Protein AF-A0A0U5FRS4-F1 (afdb_monomer_lite)

InterPro domains:
  IPR001810 F-box domain [PF00646] (6-44)
  IPR036047 F-box-like domain superfamily [SSF81383] (2-41)

Sequence (292 aa):
MSQSPLHRLPAELLVLVFNSLPRIKDAVSLALTCKKTYALFERFEDRARIIYSIVDNIPTSLPKSYPTKSWLEGYFPPNTPLWTPTATHIPKELEHEETLAFLKTTGFPIFECERLDFSSRILEPAEPGKKSEDDAPPVSKRKVDETSQRASSEDGSGEEDSGKEDEDGGEKEDEQWKDPLHLGTWFSQDVAVDSRTGKIQRRSWDDDGDDEDEDEDIAENVGRFLVLLGVIRSVMCDLQICGLQRFRKEQIERDEEVEEVVLEKLFEGLGAVDQLVKEAAFWGWICNYLCT

Secondary structure (DSSP, 8-state):
-PPPGGGGS-HHHHHHHHHT-SSHHHHHHHHTT-HHHHHHHHSHHHHHHHHHHHHHHHHHHS-SSSPPHHHHHHHSPTT--EE---TTTS-TT---HHHHHHHHHT-EE--EEGGGTEE-GGGSPPPTT---TT----------------------------------------------EEEEEETTEEEEE-TTT--EEEE-S---SS---PPEEEESSHHHHHHHHHHHHHHHHHHHHTTTTSS-TTTHHHHHHHHHHHHHHHHHHHTTT-THHHH-HHHHHHHHHHT-

Foldseek 3Di:
DDDDCVVVDDPVVLLVVLLPDQALLVLVVQLVPDPSSVVQCVPLVSVLVSLLSNLLCNLVPFDLAFDALVRLCVLDPHPFDFQADDPVLAQPLQPPVRQNVCSNPRHHTQDQDPLQQKGQVVSPPPDPPDDDPPPPDPPDDDDDDDDDYDDDDDDDDDDDDDDDDDDPPPPPVPVPPRDFNFRIDGNQWTWGADRNQQFIWTGDPPPVVPDPPDTAGQFSHPRLVSRLVSVVSRSLVSLVVSVLDDDDPVSVVVSLVSLLSSLVSNLVSSCVSTVSSVVPVSNVVSSVSSSD

Structure (mmCIF, N/CA/C/O backbone):
data_AF-A0A0U5FRS4-F1
#
_entry.id   AF-A0A0U5FRS4-F1
#
loop_
_atom_site.group_PDB
_atom_site.id
_atom_site.type_symbol
_atom_site.label_atom_id
_atom_site.label_alt_id
_atom_site.label_comp_id
_atom_site.label_asym_id
_atom_site.label_entity_id
_atom_site.label_seq_id
_atom_site.pdbx_PDB_ins_code
_atom_site.Cartn_x
_atom_site.Cartn_y
_atom_site.Cartn_z
_atom_site.occupancy
_atom_site.B_iso_or_equiv
_atom_site.auth_seq_id
_atom_site.auth_comp_id
_atom_site.auth_asym_id
_atom_site.auth_atom_id
_atom_site.pdbx_PDB_model_num
ATOM 1 N N . MET A 1 1 ? 39.751 -8.453 -7.336 1.00 45.59 1 MET A N 1
ATOM 2 C CA . MET A 1 1 ? 38.319 -8.084 -7.344 1.00 45.59 1 MET A CA 1
ATOM 3 C C . MET A 1 1 ? 37.534 -9.294 -7.824 1.00 45.59 1 MET A C 1
ATOM 5 O O . MET A 1 1 ? 37.753 -9.723 -8.949 1.00 45.59 1 MET A O 1
ATOM 9 N N . SER A 1 2 ? 36.734 -9.915 -6.952 1.00 51.34 2 SER A N 1
ATOM 10 C CA . SER A 1 2 ? 35.912 -11.079 -7.315 1.00 51.34 2 SER A CA 1
ATOM 11 C C . SER A 1 2 ? 34.835 -10.634 -8.306 1.00 51.34 2 SER A C 1
ATOM 13 O O . SER A 1 2 ? 34.078 -9.714 -8.006 1.00 51.34 2 SER A O 1
ATOM 15 N N . GLN A 1 3 ? 34.799 -11.215 -9.506 1.00 56.44 3 GLN A N 1
ATOM 16 C CA . GLN A 1 3 ? 33.751 -10.904 -10.475 1.00 56.44 3 GLN A CA 1
ATOM 17 C C . GLN A 1 3 ? 32.436 -11.540 -9.995 1.00 56.44 3 GLN A C 1
ATOM 19 O O . GLN A 1 3 ? 32.364 -12.761 -9.867 1.00 56.44 3 GLN A O 1
ATOM 24 N N . SER A 1 4 ? 31.407 -10.724 -9.735 1.00 66.88 4 SER A N 1
ATOM 25 C CA . SER A 1 4 ? 30.091 -11.186 -9.255 1.00 66.88 4 SER A CA 1
ATOM 26 C C . SER A 1 4 ? 29.526 -12.276 -10.173 1.00 66.88 4 SER A C 1
ATOM 28 O O . SER A 1 4 ? 29.386 -11.992 -11.358 1.00 66.88 4 SER A O 1
ATOM 30 N N . PRO A 1 5 ? 29.171 -13.484 -9.699 1.00 77.50 5 PRO A N 1
ATOM 31 C CA . PRO A 1 5 ? 28.757 -14.616 -10.543 1.00 77.50 5 PRO A CA 1
ATOM 32 C C . PRO A 1 5 ? 27.628 -14.295 -11.544 1.00 77.50 5 PRO A C 1
ATOM 34 O O . PRO A 1 5 ? 27.541 -14.937 -12.590 1.00 77.50 5 PRO A O 1
ATOM 37 N N . LEU A 1 6 ? 26.848 -13.240 -11.289 1.00 78.69 6 LEU A N 1
ATOM 38 C CA . LEU A 1 6 ? 25.816 -12.698 -12.178 1.00 78.69 6 LEU A CA 1
ATOM 39 C C . LEU A 1 6 ? 26.323 -12.322 -13.582 1.00 78.69 6 LEU A C 1
ATOM 41 O O . LEU A 1 6 ? 25.590 -12.487 -14.553 1.00 78.69 6 LEU A O 1
ATOM 45 N N . HIS A 1 7 ? 27.582 -11.886 -13.740 1.00 78.62 7 HIS A N 1
ATOM 46 C CA . HIS A 1 7 ? 28.113 -11.513 -15.065 1.00 78.62 7 HIS A CA 1
ATOM 47 C C . HIS A 1 7 ? 28.190 -12.697 -16.046 1.00 78.62 7 HIS A C 1
ATOM 49 O O . HIS A 1 7 ? 28.246 -12.483 -17.258 1.00 78.62 7 HIS A O 1
ATOM 55 N N . ARG A 1 8 ? 28.203 -13.936 -15.531 1.00 86.62 8 ARG A N 1
ATOM 56 C CA . ARG A 1 8 ? 28.321 -15.169 -16.327 1.00 86.62 8 ARG A CA 1
ATOM 57 C C . ARG A 1 8 ? 26.977 -15.762 -16.724 1.00 86.62 8 ARG A C 1
ATOM 59 O O . ARG A 1 8 ? 26.947 -16.615 -17.605 1.00 86.62 8 ARG A O 1
ATOM 66 N N . LEU A 1 9 ? 25.886 -15.333 -16.092 1.00 89.06 9 LEU A N 1
ATOM 67 C CA . LEU A 1 9 ? 24.559 -15.855 -16.398 1.00 89.06 9 LEU A CA 1
ATOM 68 C C . LEU A 1 9 ? 24.090 -15.343 -17.768 1.00 89.06 9 LEU A C 1
ATOM 70 O O . LEU A 1 9 ? 24.295 -14.163 -18.058 1.00 89.06 9 LEU A O 1
ATOM 74 N N . PRO A 1 10 ? 23.474 -16.183 -18.619 1.00 91.25 10 PRO A N 1
ATOM 75 C CA . PRO A 1 10 ? 22.747 -15.746 -19.812 1.00 91.25 10 PRO A CA 1
ATOM 76 C C . PRO A 1 10 ? 21.662 -14.711 -19.485 1.00 91.25 10 PRO A C 1
ATOM 78 O O . PRO A 1 10 ? 21.206 -14.625 -18.344 1.00 91.25 10 PRO A O 1
ATOM 81 N N . ALA A 1 11 ? 21.264 -13.907 -20.474 1.00 87.69 11 ALA A N 1
ATOM 82 C CA . ALA A 1 11 ? 20.277 -12.842 -20.266 1.00 87.69 11 ALA A CA 1
ATOM 83 C C . ALA A 1 11 ? 18.923 -13.408 -19.811 1.00 87.69 11 ALA A C 1
ATOM 85 O O . ALA A 1 11 ? 18.285 -12.850 -18.928 1.00 87.69 11 ALA A O 1
ATOM 86 N N . GLU A 1 12 ? 18.551 -14.571 -20.334 1.00 88.38 12 GLU A N 1
ATOM 87 C CA . GLU A 1 12 ? 17.327 -15.301 -20.019 1.00 88.38 12 GLU A CA 1
ATOM 88 C C . GLU A 1 12 ? 17.276 -15.689 -18.536 1.00 88.38 12 GLU A C 1
ATOM 90 O O . GLU A 1 12 ? 16.257 -15.505 -17.878 1.00 88.38 12 GLU A O 1
ATOM 95 N N . LEU A 1 13 ? 18.399 -16.160 -17.977 1.00 91.81 13 LEU A N 1
ATOM 96 C CA . LEU A 1 13 ? 18.477 -16.477 -16.549 1.00 91.81 13 LEU A CA 1
ATOM 97 C C . LEU A 1 13 ? 18.448 -15.215 -15.685 1.00 91.81 13 LEU A C 1
ATOM 99 O O . LEU A 1 13 ? 17.893 -15.250 -14.593 1.00 91.81 13 LEU A O 1
ATOM 103 N N . LEU A 1 14 ? 19.011 -14.100 -16.158 1.00 91.56 14 LEU A N 1
ATOM 104 C CA . LEU A 1 14 ? 18.922 -12.827 -15.441 1.00 91.56 14 LEU A CA 1
ATOM 105 C C . LEU A 1 14 ? 17.483 -12.309 -15.395 1.00 91.56 14 LEU A C 1
ATOM 107 O O . LEU A 1 14 ? 17.059 -11.868 -14.333 1.00 91.56 14 LEU A O 1
ATOM 111 N N . VAL A 1 15 ? 16.723 -12.418 -16.490 1.00 89.06 15 VAL A N 1
ATOM 112 C CA . VAL A 1 15 ? 15.286 -12.083 -16.510 1.00 89.06 15 VAL A CA 1
ATOM 113 C C . VAL A 1 15 ? 14.521 -12.939 -15.504 1.00 89.06 15 VAL A C 1
ATOM 115 O O . VAL A 1 15 ? 13.735 -12.402 -14.737 1.00 89.06 15 VAL A O 1
ATOM 118 N N . LEU A 1 16 ? 14.786 -14.248 -15.436 1.00 90.19 16 LEU A N 1
ATOM 119 C CA . LEU A 1 16 ? 14.147 -15.112 -14.435 1.00 90.19 16 LEU A CA 1
ATOM 120 C C . LEU A 1 16 ? 14.483 -14.691 -12.999 1.00 90.19 16 LEU A C 1
ATOM 122 O O . LEU A 1 16 ? 13.602 -14.702 -12.144 1.00 90.19 16 LEU A O 1
ATOM 126 N N . VAL A 1 17 ? 15.732 -14.289 -12.736 1.00 92.69 17 VAL A N 1
ATOM 127 C CA . VAL A 1 17 ? 16.118 -13.751 -11.424 1.00 92.69 17 VAL A CA 1
ATOM 128 C C . VAL A 1 17 ? 15.334 -12.477 -11.126 1.00 92.69 17 VAL A C 1
ATOM 130 O O . VAL A 1 17 ? 14.728 -12.404 -10.064 1.00 92.69 17 VAL A O 1
ATOM 133 N N . PHE A 1 18 ? 15.286 -11.518 -12.055 1.00 93.25 18 PHE A N 1
ATOM 134 C CA . PHE A 1 18 ? 14.502 -10.290 -11.895 1.00 93.25 18 PHE A CA 1
ATOM 135 C C . PHE A 1 18 ? 13.019 -10.570 -11.624 1.00 93.25 18 PHE A C 1
ATOM 137 O O . PHE A 1 18 ? 12.460 -10.023 -10.680 1.00 93.25 18 PHE A O 1
ATOM 144 N N . ASN A 1 19 ? 12.410 -11.464 -12.400 1.00 90.06 19 ASN A N 1
ATOM 145 C CA . ASN A 1 19 ? 10.998 -11.831 -12.284 1.00 90.06 19 ASN A CA 1
ATOM 146 C C . ASN A 1 19 ? 10.666 -12.553 -10.968 1.00 90.06 19 ASN A C 1
ATOM 148 O O . ASN A 1 19 ? 9.509 -12.592 -10.565 1.00 90.06 19 ASN A O 1
ATOM 152 N N . SER A 1 20 ? 11.668 -13.136 -10.303 1.00 90.12 20 SER A N 1
ATOM 153 C CA . SER A 1 20 ? 11.510 -13.785 -8.995 1.00 90.12 20 SER A CA 1
ATOM 154 C C . SER A 1 20 ? 11.659 -12.832 -7.806 1.00 90.12 20 SER A C 1
ATOM 156 O O . SER A 1 20 ? 11.502 -13.260 -6.661 1.00 90.12 20 SER A O 1
ATOM 158 N N . LEU A 1 21 ? 12.010 -11.564 -8.049 1.00 91.44 21 LEU A N 1
ATOM 159 C CA . LEU A 1 21 ? 12.211 -10.602 -6.973 1.00 91.44 21 LEU A CA 1
ATOM 160 C C . LEU A 1 21 ? 10.871 -10.220 -6.337 1.00 91.44 21 LEU A C 1
ATOM 162 O O . LEU A 1 21 ? 9.880 -10.051 -7.044 1.00 91.44 21 LEU A O 1
ATOM 166 N N . PRO A 1 22 ? 10.831 -10.050 -5.006 1.00 88.06 22 PRO A N 1
ATOM 167 C CA . PRO A 1 22 ? 9.587 -9.743 -4.313 1.00 88.06 22 PRO A CA 1
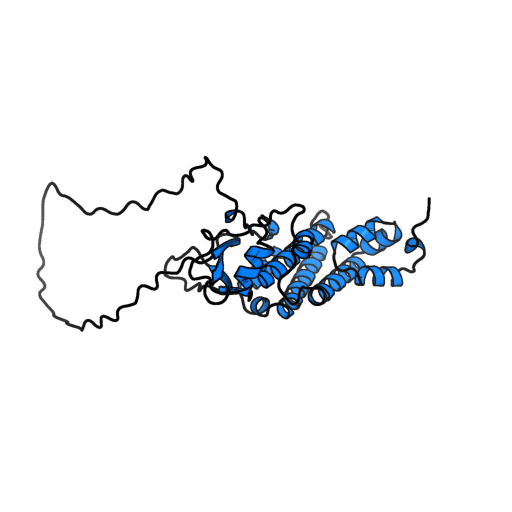ATOM 168 C C . PRO A 1 22 ? 9.190 -8.267 -4.441 1.00 88.06 22 PRO A C 1
ATOM 170 O O . PRO A 1 22 ? 8.039 -7.928 -4.183 1.00 88.06 22 PRO A O 1
ATOM 173 N N . ARG A 1 23 ? 10.133 -7.371 -4.777 1.00 89.19 23 ARG A N 1
ATOM 174 C CA . ARG A 1 23 ? 9.911 -5.918 -4.808 1.00 89.19 23 ARG A CA 1
ATOM 175 C C . ARG A 1 23 ? 10.647 -5.253 -5.960 1.00 89.19 23 ARG A C 1
ATOM 177 O O . ARG A 1 23 ? 11.745 -5.662 -6.344 1.00 89.19 23 ARG A O 1
ATOM 184 N N . ILE A 1 24 ? 10.075 -4.158 -6.451 1.00 91.69 24 ILE A N 1
ATOM 185 C CA . ILE A 1 24 ? 10.648 -3.359 -7.538 1.00 91.69 24 ILE A CA 1
ATOM 186 C C . ILE A 1 24 ? 11.985 -2.743 -7.089 1.00 91.69 24 ILE A C 1
ATOM 188 O O . ILE A 1 24 ? 12.962 -2.770 -7.839 1.00 91.69 24 ILE A O 1
ATOM 192 N N . LYS A 1 25 ? 12.096 -2.291 -5.833 1.00 89.88 25 LYS A N 1
ATOM 193 C CA . LYS A 1 25 ? 13.369 -1.824 -5.253 1.00 89.88 25 LYS A CA 1
ATOM 194 C C . LYS A 1 25 ? 14.505 -2.845 -5.340 1.00 89.88 25 LYS A C 1
ATOM 196 O O . LYS A 1 25 ? 15.664 -2.465 -5.543 1.00 89.88 25 LYS A O 1
ATOM 201 N N . ASP A 1 26 ? 14.199 -4.130 -5.185 1.00 91.31 26 ASP A N 1
ATOM 202 C CA . ASP A 1 26 ? 15.205 -5.189 -5.279 1.00 91.31 26 ASP A CA 1
ATOM 203 C C . ASP A 1 26 ? 15.678 -5.349 -6.725 1.00 91.31 26 ASP A C 1
ATOM 205 O O . ASP A 1 26 ? 16.869 -5.565 -6.963 1.00 91.31 26 ASP A O 1
ATOM 209 N N . ALA A 1 27 ? 14.781 -5.157 -7.700 1.00 92.62 27 ALA A N 1
ATOM 210 C CA . ALA A 1 27 ? 15.136 -5.132 -9.115 1.00 92.62 27 ALA A CA 1
ATOM 211 C C . ALA A 1 27 ? 16.060 -3.955 -9.430 1.00 92.62 27 ALA A C 1
ATOM 213 O O . ALA A 1 27 ? 17.119 -4.152 -10.023 1.00 92.62 27 ALA A O 1
ATOM 214 N N . VAL A 1 28 ? 15.747 -2.751 -8.945 1.00 90.62 28 VAL A N 1
ATOM 215 C CA . VAL A 1 28 ? 16.649 -1.596 -9.090 1.00 90.62 28 VAL A CA 1
ATOM 216 C C . VAL A 1 28 ? 18.014 -1.894 -8.469 1.00 90.62 28 VAL A C 1
ATOM 218 O O . VAL A 1 28 ? 19.053 -1.683 -9.096 1.00 90.62 28 VAL A O 1
ATOM 221 N N . SER A 1 29 ? 18.031 -2.451 -7.259 1.00 91.50 29 SER A N 1
ATOM 222 C CA . SER A 1 29 ? 19.273 -2.804 -6.569 1.00 91.50 29 SER A CA 1
ATOM 223 C C . SER A 1 29 ? 20.091 -3.826 -7.367 1.00 91.50 29 SER A C 1
ATOM 225 O O . SER A 1 29 ? 21.300 -3.652 -7.529 1.00 91.50 29 SER A O 1
ATOM 227 N N . LEU A 1 30 ? 19.443 -4.852 -7.935 1.00 92.62 30 LEU A N 1
ATOM 228 C CA . LEU A 1 30 ? 20.073 -5.850 -8.801 1.00 92.62 30 LEU A CA 1
ATOM 229 C C . LEU A 1 30 ? 20.615 -5.230 -10.097 1.00 92.62 30 LEU A C 1
ATOM 231 O O . LEU A 1 30 ? 21.737 -5.549 -10.515 1.00 92.62 30 LEU A O 1
ATOM 235 N N . ALA A 1 31 ? 19.861 -4.325 -10.718 1.00 91.56 31 ALA A N 1
ATOM 236 C CA . ALA A 1 31 ? 20.279 -3.597 -11.910 1.00 91.56 31 ALA A CA 1
ATOM 237 C C . ALA A 1 31 ? 21.580 -2.821 -11.660 1.00 91.56 31 ALA A C 1
ATOM 239 O O . ALA A 1 31 ? 22.482 -2.842 -12.494 1.00 91.56 31 ALA A O 1
ATOM 240 N N . LEU A 1 32 ? 21.743 -2.237 -10.471 1.00 90.25 32 LEU A N 1
ATOM 241 C CA . LEU A 1 32 ? 22.938 -1.474 -10.100 1.00 90.25 32 LEU A CA 1
ATOM 242 C C . LEU A 1 32 ? 24.175 -2.336 -9.783 1.00 90.25 32 LEU A C 1
ATOM 244 O O . LEU A 1 32 ? 25.278 -1.801 -9.667 1.00 90.25 32 LEU A O 1
ATOM 248 N N . THR A 1 33 ? 24.048 -3.664 -9.675 1.00 89.88 33 THR A N 1
ATOM 249 C CA . THR A 1 33 ? 25.188 -4.533 -9.316 1.00 89.88 33 THR A CA 1
ATOM 250 C C . THR A 1 33 ? 26.220 -4.709 -10.433 1.00 89.88 33 THR A C 1
ATOM 252 O O . THR A 1 33 ? 27.406 -4.898 -10.145 1.00 89.88 33 THR A O 1
ATOM 255 N N . CYS A 1 34 ? 25.815 -4.690 -11.710 1.00 89.62 34 CYS A N 1
ATOM 256 C CA . CYS A 1 34 ? 26.742 -4.819 -12.835 1.00 89.62 34 CYS A CA 1
ATOM 257 C C . CYS A 1 34 ? 26.175 -4.258 -14.147 1.00 89.62 34 CYS A C 1
ATOM 259 O O . CYS A 1 34 ? 24.970 -4.142 -14.335 1.00 89.62 34 CYS A O 1
ATOM 261 N N . LYS A 1 35 ? 27.058 -3.989 -15.120 1.00 89.50 35 LYS A N 1
ATOM 262 C CA . LYS A 1 35 ? 26.664 -3.443 -16.434 1.00 89.50 35 LYS A CA 1
ATOM 263 C C . LYS A 1 35 ? 25.639 -4.303 -17.179 1.00 89.50 35 LYS A C 1
ATOM 265 O O . LYS A 1 35 ? 24.841 -3.767 -17.933 1.00 89.50 35 LYS A O 1
ATOM 270 N N . LYS A 1 36 ? 25.684 -5.628 -17.004 1.00 91.25 36 LYS A N 1
ATOM 271 C CA . LYS A 1 36 ? 24.796 -6.555 -17.716 1.00 91.25 36 LYS A CA 1
ATOM 272 C C . LYS A 1 36 ? 23.367 -6.503 -17.178 1.00 91.25 36 LYS A C 1
ATOM 274 O O . LYS A 1 36 ? 22.437 -6.451 -17.972 1.00 91.25 36 LYS A O 1
ATOM 279 N N . THR A 1 37 ? 23.199 -6.503 -15.856 1.00 92.38 37 THR A N 1
ATOM 280 C CA . THR A 1 37 ? 21.881 -6.363 -15.220 1.00 92.38 37 THR A CA 1
ATOM 281 C C . THR A 1 37 ? 21.323 -4.961 -15.429 1.00 92.38 37 THR A C 1
ATOM 283 O O . THR A 1 37 ? 20.141 -4.835 -15.723 1.00 92.38 37 THR A O 1
ATOM 286 N N . TYR A 1 38 ? 22.179 -3.935 -15.388 1.00 90.94 38 TYR A N 1
ATOM 287 C CA . TYR A 1 38 ? 21.802 -2.569 -15.744 1.00 90.94 38 TYR A CA 1
ATOM 288 C C . TYR A 1 38 ? 21.268 -2.476 -17.175 1.00 90.94 38 TYR A C 1
ATOM 290 O O . TYR A 1 38 ? 20.149 -2.030 -17.371 1.00 90.94 38 TYR A O 1
ATOM 298 N N . ALA A 1 39 ? 22.024 -2.961 -18.168 1.00 90.94 39 ALA A N 1
ATOM 299 C CA . ALA A 1 39 ? 21.618 -2.892 -19.572 1.00 90.94 39 ALA A CA 1
ATOM 300 C C . ALA A 1 39 ? 20.311 -3.648 -19.853 1.00 90.94 39 ALA A C 1
ATOM 302 O O . ALA A 1 39 ? 19.550 -3.251 -20.727 1.00 90.94 39 ALA A O 1
ATOM 303 N N . LEU A 1 40 ? 20.049 -4.736 -19.123 1.00 91.31 40 LEU A N 1
ATOM 304 C CA . LEU A 1 40 ? 18.785 -5.460 -19.220 1.00 91.31 40 LEU A CA 1
ATOM 305 C C . LEU A 1 40 ? 17.629 -4.639 -18.631 1.00 91.31 40 LEU A C 1
ATOM 307 O O . LEU A 1 40 ? 16.603 -4.487 -19.276 1.00 91.31 40 LEU A O 1
ATOM 311 N N . PHE A 1 41 ? 17.815 -4.066 -17.442 1.00 90.50 41 PHE A N 1
ATOM 312 C CA . PHE A 1 41 ? 16.796 -3.251 -16.779 1.00 90.50 41 PHE A CA 1
ATOM 313 C C . PHE A 1 41 ? 16.593 -1.872 -17.434 1.00 90.50 41 PHE A C 1
ATOM 315 O O . PHE A 1 41 ? 15.555 -1.250 -17.259 1.00 90.50 41 PHE A O 1
ATOM 322 N N . GLU A 1 42 ? 17.566 -1.366 -18.193 1.00 88.25 42 GLU A N 1
ATOM 323 C CA . GLU A 1 42 ? 17.457 -0.103 -18.936 1.00 88.25 42 GLU A CA 1
ATOM 324 C C . GLU A 1 42 ? 16.581 -0.247 -20.192 1.00 88.25 42 GLU A C 1
ATOM 326 O O . GLU A 1 42 ? 15.965 0.721 -20.644 1.00 88.25 42 GLU A O 1
ATOM 331 N N . ARG A 1 43 ? 16.490 -1.455 -20.764 1.00 88.25 43 ARG A N 1
ATOM 332 C CA . ARG A 1 43 ? 15.625 -1.720 -21.917 1.00 88.25 43 ARG A CA 1
ATOM 333 C C . ARG A 1 43 ? 14.169 -1.660 -21.482 1.00 88.25 43 ARG A C 1
ATOM 335 O O . ARG A 1 43 ? 13.727 -2.486 -20.695 1.00 88.25 43 ARG A O 1
ATOM 342 N N . PHE A 1 44 ? 13.423 -0.721 -22.056 1.00 85.00 44 PHE A N 1
ATOM 343 C CA . PHE A 1 44 ? 12.029 -0.454 -21.698 1.00 85.00 44 PHE A CA 1
ATOM 344 C C . PHE A 1 44 ? 11.145 -1.715 -21.655 1.00 85.00 44 PHE A C 1
ATOM 346 O O . PHE A 1 44 ? 10.507 -1.966 -20.642 1.00 85.00 44 PHE A O 1
ATOM 353 N N . GLU A 1 45 ? 11.157 -2.540 -22.706 1.00 86.06 45 GLU A N 1
ATOM 354 C CA . GLU A 1 45 ? 10.336 -3.763 -22.778 1.00 86.06 45 GLU A CA 1
ATOM 355 C C . GLU A 1 45 ? 10.681 -4.779 -21.679 1.00 86.06 45 GLU A C 1
ATOM 357 O O . GLU A 1 45 ? 9.793 -5.390 -21.085 1.00 86.06 45 GLU A O 1
ATOM 362 N N . ASP A 1 46 ? 11.977 -4.956 -21.401 1.00 88.62 46 ASP A N 1
ATOM 363 C CA . ASP A 1 46 ? 12.451 -5.865 -20.358 1.00 88.62 46 ASP A CA 1
ATOM 364 C C . ASP A 1 46 ? 12.107 -5.296 -18.973 1.00 88.62 46 ASP A C 1
ATOM 366 O O . ASP A 1 46 ? 11.603 -6.022 -18.121 1.00 88.62 46 ASP A O 1
ATOM 370 N N . ARG A 1 47 ? 12.301 -3.986 -18.767 1.00 88.62 47 ARG A N 1
ATOM 371 C CA . ARG A 1 47 ? 11.945 -3.265 -17.537 1.00 88.62 47 ARG A CA 1
ATOM 372 C C . ARG A 1 47 ? 10.463 -3.390 -17.215 1.00 88.62 47 ARG A C 1
ATOM 374 O O . ARG A 1 47 ? 10.129 -3.796 -16.108 1.00 88.62 47 ARG A O 1
ATOM 381 N N . ALA A 1 48 ? 9.594 -3.081 -18.176 1.00 88.00 48 ALA A N 1
ATOM 382 C CA . ALA A 1 48 ? 8.148 -3.179 -18.016 1.00 88.00 48 ALA A CA 1
ATOM 383 C C . ALA A 1 48 ? 7.743 -4.613 -17.654 1.00 88.00 48 ALA A C 1
ATOM 385 O O . ALA A 1 48 ? 7.070 -4.831 -16.653 1.00 88.00 48 ALA A O 1
ATOM 386 N N . ARG A 1 49 ? 8.256 -5.616 -18.383 1.00 89.94 49 ARG A N 1
ATOM 387 C CA . ARG A 1 49 ? 7.985 -7.032 -18.089 1.00 89.94 49 ARG A CA 1
ATOM 388 C C . ARG A 1 49 ? 8.445 -7.450 -16.690 1.00 89.94 49 ARG A C 1
ATOM 390 O O . ARG A 1 49 ? 7.737 -8.204 -16.027 1.00 89.94 49 ARG A O 1
ATOM 397 N N . ILE A 1 50 ? 9.616 -6.987 -16.255 1.00 91.56 50 ILE A N 1
ATOM 398 C CA . ILE A 1 50 ? 10.137 -7.256 -14.910 1.00 91.56 50 ILE A CA 1
ATOM 399 C C . ILE A 1 50 ? 9.205 -6.657 -13.860 1.00 91.56 50 ILE A C 1
ATOM 401 O O . ILE A 1 50 ? 8.824 -7.350 -12.923 1.00 91.56 50 ILE A O 1
ATOM 405 N N . ILE A 1 51 ? 8.809 -5.395 -14.030 1.00 91.62 51 ILE A N 1
ATOM 406 C CA . ILE A 1 51 ? 7.931 -4.705 -13.085 1.00 91.62 51 ILE A CA 1
ATOM 407 C C . ILE A 1 51 ? 6.562 -5.390 -13.024 1.00 91.62 51 ILE A C 1
ATOM 409 O O . ILE A 1 51 ? 6.114 -5.713 -11.927 1.00 91.62 51 ILE A O 1
ATOM 413 N N . TYR A 1 52 ? 5.950 -5.713 -14.168 1.00 91.12 52 TYR A N 1
ATOM 414 C CA . TYR A 1 52 ? 4.689 -6.462 -14.213 1.00 91.12 52 TYR A CA 1
ATOM 415 C C . TYR A 1 52 ? 4.800 -7.808 -13.499 1.00 91.12 52 TYR A C 1
ATOM 417 O O . TYR A 1 52 ? 3.944 -8.146 -12.693 1.00 91.12 52 TYR A O 1
ATOM 425 N N . SER A 1 53 ? 5.885 -8.555 -13.732 1.00 91.75 53 SER A N 1
ATOM 426 C CA . SER A 1 53 ? 6.095 -9.842 -13.067 1.00 91.75 53 SER A CA 1
ATOM 427 C C . SER A 1 53 ? 6.236 -9.702 -11.553 1.00 91.75 53 SER A C 1
ATOM 429 O O . SER A 1 53 ? 5.796 -10.586 -10.824 1.00 91.75 53 SER A O 1
ATOM 431 N N . ILE A 1 54 ? 6.876 -8.636 -11.070 1.00 91.25 54 ILE A N 1
ATOM 432 C CA . ILE A 1 54 ? 7.000 -8.382 -9.633 1.00 91.25 54 ILE A CA 1
ATOM 433 C C . ILE A 1 54 ? 5.621 -8.071 -9.052 1.00 91.25 54 ILE A C 1
ATOM 435 O O . ILE A 1 54 ? 5.246 -8.674 -8.051 1.00 91.25 54 ILE A O 1
ATOM 439 N N . VAL A 1 55 ? 4.855 -7.190 -9.700 1.00 91.00 55 VAL A N 1
ATOM 440 C CA . VAL A 1 55 ? 3.507 -6.790 -9.266 1.00 91.00 55 VAL A CA 1
ATOM 441 C C . VAL A 1 55 ? 2.551 -7.983 -9.242 1.00 91.00 55 VAL A C 1
ATOM 443 O O . VAL A 1 55 ? 1.894 -8.200 -8.228 1.00 91.00 55 VAL A O 1
ATOM 446 N N . ASP A 1 56 ? 2.564 -8.827 -10.278 1.00 90.06 56 ASP A N 1
ATOM 447 C CA . ASP A 1 56 ? 1.758 -10.056 -10.346 1.00 90.06 56 ASP A CA 1
ATOM 448 C C . ASP A 1 56 ? 2.084 -11.033 -9.193 1.00 90.06 56 ASP A C 1
ATOM 450 O O . ASP A 1 56 ? 1.231 -11.804 -8.750 1.00 90.06 56 ASP A O 1
ATOM 454 N N . ASN A 1 57 ? 3.313 -10.996 -8.666 1.00 87.62 57 ASN A N 1
ATOM 455 C CA . ASN A 1 57 ? 3.742 -11.850 -7.559 1.00 87.62 57 ASN A CA 1
ATOM 456 C C . ASN A 1 57 ? 3.413 -11.270 -6.174 1.00 87.62 57 ASN A C 1
ATOM 458 O O . ASN A 1 57 ? 3.355 -12.041 -5.209 1.00 87.62 57 ASN A O 1
ATOM 462 N N . ILE A 1 58 ? 3.178 -9.957 -6.049 1.00 88.31 58 ILE A N 1
ATOM 463 C CA . ILE A 1 58 ? 2.936 -9.290 -4.759 1.00 88.31 58 ILE A CA 1
ATOM 464 C C . ILE A 1 58 ? 1.830 -9.991 -3.955 1.00 88.31 58 ILE A C 1
ATOM 466 O O . ILE A 1 58 ? 2.136 -10.395 -2.826 1.00 88.31 58 ILE A O 1
ATOM 470 N N . PRO A 1 59 ? 0.611 -10.233 -4.493 1.00 85.62 59 PRO A N 1
ATOM 471 C CA . PRO A 1 59 ? -0.498 -10.806 -3.721 1.00 85.62 59 PRO A CA 1
ATOM 472 C C . PRO A 1 59 ? -0.161 -12.152 -3.073 1.00 85.62 59 PRO A C 1
ATOM 474 O O . PRO A 1 59 ? -0.596 -12.444 -1.961 1.00 85.62 59 PRO A O 1
ATOM 477 N N . THR A 1 60 ? 0.675 -12.963 -3.730 1.00 83.38 60 THR A N 1
ATOM 478 C CA . THR A 1 60 ? 1.071 -14.289 -3.224 1.00 83.38 60 THR A CA 1
ATOM 479 C C . THR A 1 60 ? 1.970 -14.226 -1.986 1.00 83.38 60 THR A C 1
ATOM 481 O O . THR A 1 60 ? 2.057 -15.197 -1.232 1.00 83.38 60 THR A O 1
ATOM 484 N N . SER A 1 61 ? 2.625 -13.083 -1.765 1.00 84.12 61 SER A N 1
ATOM 485 C CA . SER A 1 61 ? 3.573 -12.849 -0.673 1.00 84.12 61 SER A CA 1
ATOM 486 C C . SER A 1 61 ? 2.978 -12.070 0.504 1.00 84.12 61 SER A C 1
ATOM 488 O O . SER A 1 61 ? 3.652 -11.890 1.524 1.00 84.12 61 SER A O 1
ATOM 490 N N . LEU A 1 62 ? 1.731 -11.603 0.383 1.00 89.44 62 LEU A N 1
ATOM 491 C CA . LEU A 1 62 ? 1.120 -10.755 1.399 1.00 89.44 62 LEU A CA 1
ATOM 492 C C . LEU A 1 62 ? 0.721 -11.543 2.653 1.00 89.44 62 LEU A C 1
ATOM 494 O O . LEU A 1 62 ? 0.371 -12.727 2.577 1.00 89.44 62 LEU A O 1
ATOM 498 N N . PRO A 1 63 ? 0.740 -10.891 3.830 1.00 87.94 63 PRO A N 1
ATOM 499 C CA . PRO A 1 63 ? 0.238 -11.487 5.055 1.00 87.94 63 PRO A CA 1
ATOM 500 C C . PRO A 1 63 ? -1.210 -11.966 4.884 1.00 87.94 63 PRO A C 1
ATOM 502 O O . PRO A 1 63 ? -2.110 -11.213 4.512 1.00 87.94 63 PRO A O 1
ATOM 505 N N . LYS A 1 64 ? -1.451 -13.248 5.179 1.00 82.44 64 LYS A N 1
ATOM 506 C CA . LYS A 1 64 ? -2.815 -13.804 5.220 1.00 82.44 64 LYS A CA 1
ATOM 507 C C . LYS A 1 64 ? -3.587 -13.354 6.461 1.00 82.44 64 LYS A C 1
ATOM 509 O O . LYS A 1 64 ? -4.808 -13.414 6.446 1.00 82.44 64 LYS A O 1
ATOM 514 N N . SER A 1 65 ? -2.878 -12.921 7.497 1.00 83.12 65 SER A N 1
ATOM 515 C CA . SER A 1 65 ? -3.387 -12.341 8.743 1.00 83.12 65 SER A CA 1
ATOM 516 C C . SER A 1 65 ? -2.888 -10.898 8.887 1.00 83.12 65 SER A C 1
ATOM 518 O O . SER A 1 65 ? -2.284 -10.361 7.961 1.00 83.12 65 SER A O 1
ATOM 520 N N . TYR A 1 66 ? -3.061 -10.296 10.065 1.00 90.44 66 TYR A N 1
ATOM 521 C CA . TYR A 1 66 ? -2.447 -9.010 10.398 1.00 90.44 66 TYR A CA 1
ATOM 522 C C . TYR A 1 66 ? -0.929 -8.992 10.110 1.00 90.44 66 TYR A C 1
ATOM 524 O O . TYR A 1 66 ? -0.246 -9.998 10.356 1.00 90.44 66 TYR A O 1
ATOM 532 N N . PRO A 1 67 ? -0.390 -7.868 9.599 1.00 94.62 67 PRO A N 1
ATOM 533 C CA . PRO A 1 67 ? 1.033 -7.726 9.319 1.00 94.62 67 PRO A CA 1
ATOM 534 C C . PRO A 1 67 ? 1.848 -7.732 10.615 1.00 94.62 67 PRO A C 1
ATOM 536 O O . PRO A 1 67 ? 1.423 -7.219 11.643 1.00 94.62 67 PRO A O 1
ATOM 539 N N . THR A 1 68 ? 3.056 -8.288 10.586 1.00 94.69 68 THR A N 1
ATOM 540 C CA . THR A 1 68 ? 3.970 -8.192 11.731 1.00 94.69 68 THR A CA 1
ATOM 541 C C . THR A 1 68 ? 4.652 -6.826 11.763 1.00 94.69 68 THR A C 1
ATOM 543 O O . THR A 1 68 ? 4.794 -6.164 10.736 1.00 94.69 68 THR A O 1
ATOM 546 N N . LYS A 1 69 ? 5.199 -6.442 12.921 1.00 93.81 69 LYS A N 1
ATOM 547 C CA . LYS A 1 69 ? 6.065 -5.257 13.035 1.00 93.81 69 LYS A CA 1
ATOM 548 C C . LYS A 1 69 ? 7.205 -5.247 12.005 1.00 93.81 69 LYS A C 1
ATOM 550 O O . LYS A 1 69 ? 7.432 -4.236 11.353 1.00 93.81 69 LYS A O 1
ATOM 555 N N . SER A 1 70 ? 7.867 -6.388 11.807 1.00 92.75 70 SER A N 1
ATOM 556 C CA . SER A 1 70 ? 8.933 -6.530 10.806 1.00 92.75 70 SER A CA 1
ATOM 557 C C . SER A 1 70 ? 8.440 -6.351 9.368 1.00 92.75 70 SER A C 1
ATOM 559 O O . SER A 1 70 ? 9.188 -5.873 8.519 1.00 92.75 70 SER A O 1
ATOM 561 N N . TRP A 1 71 ? 7.190 -6.727 9.081 1.00 94.06 71 TRP A N 1
ATOM 562 C CA . TRP A 1 71 ? 6.576 -6.468 7.784 1.00 94.06 71 TRP A CA 1
ATOM 563 C C . TRP A 1 71 ? 6.332 -4.965 7.611 1.00 94.06 71 TRP A C 1
ATOM 565 O O . TRP A 1 71 ? 6.755 -4.401 6.605 1.00 94.06 71 TRP A O 1
ATOM 575 N N . LEU A 1 72 ? 5.758 -4.290 8.617 1.00 95.31 72 LEU A N 1
ATOM 576 C CA . LEU A 1 72 ? 5.529 -2.839 8.580 1.00 95.31 72 LEU A CA 1
ATOM 577 C C . LEU A 1 72 ? 6.838 -2.061 8.357 1.00 95.31 72 LEU A C 1
ATOM 579 O O . LEU A 1 72 ? 6.907 -1.211 7.475 1.00 95.31 72 LEU A O 1
ATOM 583 N N . GLU A 1 73 ? 7.912 -2.409 9.067 1.00 92.75 73 GLU A N 1
ATOM 584 C CA . GLU A 1 73 ? 9.244 -1.802 8.884 1.00 92.75 73 GLU A CA 1
ATOM 585 C C . GLU A 1 73 ? 9.789 -1.950 7.450 1.00 92.75 73 GLU A C 1
ATOM 587 O O . GLU A 1 73 ? 10.595 -1.138 6.997 1.00 92.75 73 GLU A O 1
ATOM 592 N N . GLY A 1 74 ? 9.351 -2.981 6.721 1.00 90.12 74 GLY A N 1
ATOM 593 C CA . GLY A 1 74 ? 9.714 -3.192 5.326 1.00 90.12 74 GLY A CA 1
ATOM 594 C C . GLY A 1 74 ? 8.938 -2.314 4.342 1.00 90.12 74 GLY A C 1
ATOM 595 O O . GLY A 1 74 ? 9.496 -1.947 3.305 1.00 90.12 74 GLY A O 1
ATOM 596 N N . TYR A 1 75 ? 7.675 -1.989 4.622 1.00 92.19 75 TYR A N 1
ATOM 597 C CA . TYR A 1 75 ? 6.763 -1.323 3.676 1.00 92.19 75 TYR A CA 1
ATOM 598 C C . TYR A 1 75 ? 6.556 0.175 3.953 1.00 92.19 75 TYR A C 1
ATOM 600 O O . TYR A 1 75 ? 6.271 0.940 3.028 1.00 92.19 75 TYR A O 1
ATOM 608 N N . PHE A 1 76 ? 6.782 0.619 5.188 1.00 93.56 76 PHE A N 1
ATOM 609 C CA . PHE A 1 76 ? 6.699 2.022 5.599 1.00 93.56 76 PHE A CA 1
ATOM 610 C C . PHE A 1 76 ? 8.093 2.682 5.643 1.00 93.56 76 PHE A C 1
ATOM 612 O O . PHE A 1 76 ? 9.107 1.988 5.507 1.00 93.56 76 PHE A O 1
ATOM 619 N N . PRO A 1 77 ? 8.187 4.027 5.734 1.00 91.44 77 PRO A N 1
ATOM 620 C CA . PRO A 1 77 ? 9.476 4.706 5.818 1.00 91.44 77 PRO A CA 1
ATOM 621 C C . PRO A 1 77 ? 10.384 4.138 6.929 1.00 91.44 77 PRO A C 1
ATOM 623 O O . PRO A 1 77 ? 9.907 3.708 7.982 1.00 91.44 77 PRO A O 1
ATOM 626 N N . PRO A 1 78 ? 11.716 4.137 6.737 1.00 90.06 78 PRO A N 1
ATOM 627 C CA . PRO A 1 78 ? 12.630 3.695 7.782 1.00 90.06 78 PRO A CA 1
ATOM 628 C C . PRO A 1 78 ? 12.442 4.503 9.069 1.00 90.06 78 PRO A C 1
ATOM 630 O O . PRO A 1 78 ? 12.386 5.731 9.028 1.00 90.06 78 PRO A O 1
ATOM 633 N N . ASN A 1 79 ? 12.427 3.812 10.210 1.00 90.88 79 ASN A N 1
ATOM 634 C CA . ASN A 1 79 ? 12.207 4.396 11.539 1.00 90.88 79 ASN A CA 1
ATOM 635 C C . ASN A 1 79 ? 10.819 5.032 11.743 1.00 90.88 79 ASN A C 1
ATOM 637 O O . ASN A 1 79 ? 10.667 5.848 12.650 1.00 90.88 79 ASN A O 1
ATOM 641 N N . THR A 1 80 ? 9.813 4.660 10.943 1.00 94.19 80 THR A N 1
ATOM 642 C CA . THR A 1 80 ? 8.423 5.057 11.194 1.00 94.19 80 THR A CA 1
ATOM 643 C C . THR A 1 80 ? 7.990 4.632 12.605 1.00 94.19 80 THR A C 1
ATOM 645 O O . THR A 1 80 ? 8.060 3.440 12.929 1.00 94.19 80 THR A O 1
ATOM 648 N N . PRO A 1 81 ? 7.559 5.577 13.462 1.00 95.38 81 PRO A N 1
ATOM 649 C CA . PRO A 1 81 ? 7.059 5.242 14.784 1.00 95.38 81 PRO A CA 1
ATOM 650 C C . PRO A 1 81 ? 5.738 4.476 14.679 1.00 95.38 81 PRO A C 1
ATOM 652 O O . PRO A 1 81 ? 4.924 4.725 13.792 1.00 95.38 81 PRO A O 1
ATOM 655 N N . LEU A 1 82 ? 5.530 3.534 15.600 1.00 95.94 82 LEU A N 1
ATOM 656 C CA . LEU A 1 82 ? 4.288 2.772 15.709 1.00 95.94 82 LEU A CA 1
ATOM 657 C C . LEU A 1 82 ? 3.507 3.283 16.917 1.00 95.94 82 LEU A C 1
ATOM 659 O O . LEU A 1 82 ? 3.939 3.123 18.061 1.00 95.94 82 LEU A O 1
ATOM 663 N N . TRP A 1 83 ? 2.365 3.903 16.654 1.00 95.94 83 TRP A N 1
ATOM 664 C CA . TRP A 1 83 ? 1.397 4.301 17.660 1.00 95.94 83 TRP A CA 1
ATOM 665 C C . TRP A 1 83 ? 0.773 3.070 18.312 1.00 95.94 83 TRP A C 1
ATOM 667 O O . TRP A 1 83 ? 0.308 2.156 17.635 1.00 95.94 83 TRP A O 1
ATOM 677 N N . THR A 1 84 ? 0.759 3.046 19.640 1.00 94.56 84 THR A N 1
ATOM 678 C CA . THR A 1 84 ? 0.087 2.016 20.436 1.00 94.56 84 THR A CA 1
ATOM 679 C C . THR A 1 84 ? -0.909 2.724 21.349 1.00 94.56 84 THR A C 1
ATOM 681 O O . THR A 1 84 ? -0.473 3.495 22.212 1.00 94.56 84 THR A O 1
ATOM 684 N N . PRO A 1 85 ? -2.225 2.505 21.190 1.00 91.62 85 PRO A N 1
ATOM 685 C CA . PRO A 1 85 ? -3.213 3.204 21.993 1.00 91.62 85 PRO A CA 1
ATOM 686 C C . PRO A 1 85 ? -3.104 2.818 23.470 1.00 91.62 85 PRO A C 1
ATOM 688 O O . PRO A 1 85 ? -2.988 1.645 23.833 1.00 91.62 85 PRO A O 1
ATOM 691 N N . THR A 1 86 ? -3.204 3.818 24.342 1.00 88.25 86 THR A N 1
ATOM 692 C CA . THR A 1 86 ? -3.497 3.595 25.767 1.00 88.25 86 THR A CA 1
ATOM 693 C C . THR A 1 86 ? -5.005 3.411 25.975 1.00 88.25 86 THR A C 1
ATOM 695 O O . THR A 1 86 ? -5.801 3.685 25.081 1.00 88.25 86 THR A O 1
ATOM 698 N N . ALA A 1 87 ? -5.422 3.001 27.177 1.00 84.81 87 ALA A N 1
ATOM 699 C CA . ALA A 1 87 ? -6.838 2.804 27.502 1.00 84.81 87 ALA A CA 1
ATOM 700 C C . ALA A 1 87 ? -7.720 4.053 27.295 1.00 84.81 87 ALA A C 1
ATOM 702 O O . ALA A 1 87 ? -8.920 3.909 27.120 1.00 84.81 87 ALA A O 1
ATOM 703 N N . THR A 1 88 ? -7.145 5.260 27.315 1.00 84.56 88 THR A N 1
ATOM 704 C CA . THR A 1 88 ? -7.881 6.514 27.083 1.00 84.56 88 THR A CA 1
ATOM 705 C C . THR A 1 88 ? -8.079 6.836 25.606 1.00 84.56 88 THR A C 1
ATOM 707 O O . THR A 1 88 ? -8.913 7.672 25.296 1.00 84.56 88 THR A O 1
ATOM 710 N N . HIS A 1 89 ? -7.306 6.213 24.712 1.00 86.25 89 HIS A N 1
ATOM 711 C CA . HIS A 1 89 ? -7.414 6.427 23.267 1.00 86.25 89 HIS A CA 1
ATOM 712 C C . HIS A 1 89 ? -8.382 5.450 22.593 1.00 86.25 89 HIS A C 1
ATOM 714 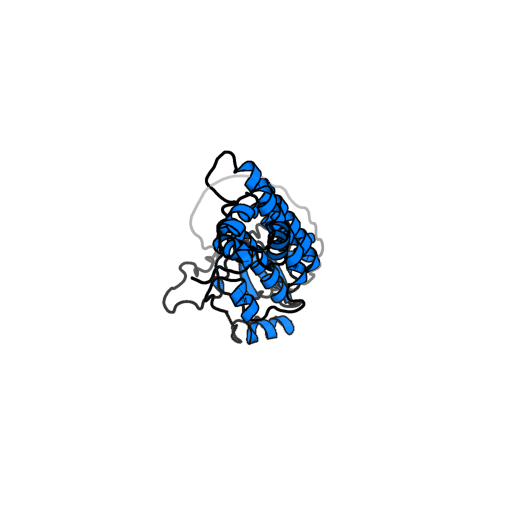O O . HIS A 1 89 ? -8.736 5.650 21.442 1.00 86.25 89 HIS A O 1
ATOM 720 N N . ILE A 1 90 ? -8.748 4.358 23.268 1.00 87.06 90 ILE A N 1
ATOM 721 C CA . ILE A 1 90 ? -9.623 3.325 22.713 1.00 87.06 90 ILE A CA 1
ATOM 722 C C . ILE A 1 90 ? -11.069 3.714 23.045 1.00 87.06 90 ILE A C 1
ATOM 724 O O . ILE A 1 90 ? -11.379 3.799 24.239 1.00 87.06 90 ILE A O 1
ATOM 728 N N . PRO A 1 91 ? -11.945 3.928 22.043 1.00 87.62 91 PRO A N 1
ATOM 729 C CA . PRO A 1 91 ? -13.373 4.113 22.283 1.00 87.62 91 PRO A CA 1
ATOM 730 C C . PRO A 1 91 ? -13.922 2.944 23.100 1.00 87.62 91 PRO A C 1
ATOM 732 O O . PRO A 1 91 ? -13.524 1.797 22.889 1.00 87.62 91 PRO A O 1
ATOM 735 N N . LYS A 1 92 ? -14.822 3.208 24.053 1.00 86.44 92 LYS A N 1
ATOM 736 C CA . LYS A 1 92 ? -15.332 2.154 24.954 1.00 86.44 92 LYS A CA 1
ATOM 737 C C . LYS A 1 92 ? -16.079 1.064 24.193 1.00 86.44 92 LYS A C 1
ATOM 739 O O . LYS A 1 92 ? -16.162 -0.064 24.660 1.00 86.44 92 LYS A O 1
ATOM 744 N N . GLU A 1 93 ? -16.616 1.438 23.046 1.00 85.94 93 GLU A N 1
ATOM 745 C CA . GLU A 1 93 ? -17.452 0.648 22.167 1.00 85.94 93 GLU A CA 1
ATOM 746 C C . GLU A 1 93 ? -16.636 -0.141 21.140 1.00 85.94 93 GLU A C 1
ATOM 748 O O . GLU A 1 93 ? -17.212 -0.984 20.456 1.00 85.94 93 GLU A O 1
ATOM 753 N N . LEU A 1 94 ? -15.322 0.112 21.016 1.00 88.31 94 LEU A N 1
ATOM 754 C CA . LEU A 1 94 ? -14.449 -0.689 20.163 1.00 88.31 94 LEU A CA 1
ATOM 755 C C . LEU A 1 94 ? -14.211 -2.045 20.831 1.00 88.31 94 LEU A C 1
ATOM 757 O O . LEU A 1 94 ? -13.301 -2.198 21.647 1.00 88.31 94 LEU A O 1
ATOM 761 N N . GLU A 1 95 ? -15.031 -3.029 20.470 1.00 87.44 95 GLU A N 1
ATOM 762 C CA . GLU A 1 95 ? -15.005 -4.382 21.042 1.00 87.44 95 GLU A CA 1
ATOM 763 C C . GLU A 1 95 ? -14.315 -5.406 20.129 1.00 87.44 95 GLU A C 1
ATOM 765 O O . GLU A 1 95 ? -14.068 -6.537 20.548 1.00 87.44 95 GLU A O 1
ATOM 770 N N . HIS A 1 96 ? -13.949 -5.019 18.901 1.00 92.44 96 HIS A N 1
ATOM 771 C CA . HIS A 1 96 ? -13.317 -5.923 17.942 1.00 92.44 96 HIS A CA 1
ATOM 772 C C . HIS A 1 96 ? -11.947 -6.427 18.440 1.00 92.44 96 HIS A C 1
ATOM 774 O O . HIS A 1 96 ? -10.924 -5.734 18.355 1.00 92.44 96 HIS A O 1
ATOM 780 N N . GLU A 1 97 ? -11.927 -7.659 18.960 1.00 93.12 97 GLU A N 1
ATOM 781 C CA . GLU A 1 97 ? -10.795 -8.237 19.692 1.00 93.12 97 GLU A CA 1
ATOM 782 C C . GLU A 1 97 ? -9.502 -8.272 18.872 1.00 93.12 97 GLU A C 1
ATOM 784 O O . GLU A 1 97 ? -8.434 -7.940 19.394 1.00 93.12 97 GLU A O 1
ATOM 789 N N . GLU A 1 98 ? -9.577 -8.630 17.586 1.00 92.81 98 GLU A N 1
ATOM 790 C CA . GLU A 1 98 ? -8.389 -8.744 16.734 1.00 92.81 98 GLU A CA 1
ATOM 791 C C . GLU A 1 98 ? -7.745 -7.379 16.473 1.00 92.81 98 GLU A C 1
ATOM 793 O O . GLU A 1 98 ? -6.522 -7.239 16.556 1.00 92.81 98 GLU A O 1
ATOM 798 N N . THR A 1 99 ? -8.563 -6.346 16.249 1.00 93.88 99 THR A N 1
ATOM 799 C CA . THR A 1 99 ? -8.083 -4.969 16.069 1.00 93.88 99 THR A CA 1
ATOM 800 C C . THR A 1 99 ? -7.426 -4.464 17.347 1.00 93.88 99 THR A C 1
ATOM 802 O O . THR A 1 99 ? -6.310 -3.941 17.306 1.00 93.88 99 THR A O 1
ATOM 805 N N . LEU A 1 100 ? -8.061 -4.682 18.501 1.00 94.00 100 LEU A N 1
ATOM 806 C CA . LEU A 1 100 ? -7.493 -4.312 19.797 1.00 94.00 100 LEU A CA 1
ATOM 807 C C . LEU A 1 100 ? -6.170 -5.035 20.073 1.00 94.00 100 LEU A C 1
ATOM 809 O O . LEU A 1 100 ? -5.210 -4.415 20.539 1.00 94.00 100 LEU A O 1
ATOM 813 N N . ALA A 1 101 ? -6.110 -6.341 19.807 1.00 94.75 101 ALA A N 1
ATOM 814 C CA . ALA A 1 101 ? -4.908 -7.142 19.994 1.00 94.75 101 ALA A CA 1
ATOM 815 C C . ALA A 1 101 ? -3.775 -6.656 19.086 1.00 94.75 101 ALA A C 1
ATOM 817 O O . ALA A 1 101 ? -2.651 -6.463 19.556 1.00 94.75 101 ALA A O 1
ATOM 818 N N . PHE A 1 102 ? -4.061 -6.398 17.811 1.00 95.31 102 PHE A N 1
ATOM 819 C CA . PHE A 1 102 ? -3.086 -5.873 16.864 1.00 95.31 102 PHE A CA 1
ATOM 820 C C . PHE A 1 102 ? -2.543 -4.504 17.289 1.00 95.31 102 PHE A C 1
ATOM 822 O O . PHE A 1 102 ? -1.327 -4.329 17.392 1.00 95.31 102 PHE A O 1
ATOM 829 N N . LEU A 1 103 ? -3.425 -3.552 17.602 1.00 95.00 103 LEU A N 1
ATOM 830 C CA . LEU A 1 103 ? -3.029 -2.201 17.999 1.00 95.00 103 LEU A CA 1
ATOM 831 C C . LEU A 1 103 ? -2.186 -2.198 19.282 1.00 95.00 103 LEU A C 1
ATOM 833 O O . LEU A 1 103 ? -1.229 -1.438 19.372 1.00 95.00 103 LEU A O 1
ATOM 837 N N . LYS A 1 104 ? -2.486 -3.069 20.255 1.00 93.88 104 LYS A N 1
ATOM 838 C CA . LYS A 1 104 ? -1.728 -3.168 21.518 1.00 93.88 104 LYS A CA 1
ATOM 839 C C . LYS A 1 104 ? -0.368 -3.853 21.370 1.00 93.88 104 LYS A C 1
ATOM 841 O O . LYS A 1 104 ? 0.537 -3.583 22.155 1.00 93.88 104 LYS A O 1
ATOM 846 N N . THR A 1 105 ? -0.238 -4.790 20.432 1.00 93.88 105 THR A N 1
ATOM 847 C CA . THR A 1 105 ? 0.967 -5.632 20.291 1.00 93.88 105 THR A CA 1
ATOM 848 C C . THR A 1 105 ? 1.928 -5.132 19.219 1.00 93.88 105 THR A C 1
ATOM 850 O O . THR A 1 105 ? 3.142 -5.200 19.403 1.00 93.88 105 THR A O 1
ATOM 853 N N . THR A 1 106 ? 1.389 -4.653 18.101 1.00 95.50 106 THR A N 1
ATOM 854 C CA . THR A 1 106 ? 2.144 -4.236 16.917 1.00 95.50 106 THR A CA 1
ATOM 855 C C . THR A 1 106 ? 2.065 -2.728 16.726 1.00 95.50 106 THR A C 1
ATOM 857 O O . THR A 1 106 ? 3.099 -2.098 16.509 1.00 95.50 106 THR A O 1
ATOM 860 N N . GLY A 1 107 ? 0.868 -2.156 16.872 1.00 95.38 107 GLY A N 1
ATOM 861 C CA . GLY A 1 107 ? 0.618 -0.727 16.703 1.00 95.38 107 GLY A CA 1
ATOM 862 C C . GLY A 1 107 ? 0.321 -0.308 15.262 1.00 95.38 107 GLY A C 1
ATOM 863 O O . GLY A 1 107 ? 0.388 -1.108 14.329 1.00 95.38 107 GLY A O 1
ATOM 864 N N . PHE A 1 108 ? -0.018 0.969 15.097 1.00 96.62 108 PHE A N 1
ATOM 865 C CA . PHE A 1 108 ? -0.331 1.603 13.819 1.00 96.62 108 PHE A CA 1
ATOM 866 C C . PHE A 1 108 ? 0.802 2.556 13.402 1.00 96.62 108 PHE A C 1
ATOM 868 O O . PHE A 1 108 ? 1.247 3.354 14.225 1.00 96.62 108 PHE A O 1
ATOM 875 N N . PRO A 1 109 ? 1.310 2.508 12.162 1.00 97.00 109 PRO A N 1
ATOM 876 C CA . PRO A 1 109 ? 2.368 3.409 11.719 1.00 97.00 109 PRO A CA 1
ATOM 877 C C . PRO A 1 109 ? 1.902 4.869 11.676 1.00 97.00 109 PRO A C 1
ATOM 879 O O . PRO A 1 109 ? 0.903 5.194 11.039 1.00 97.00 109 PRO A O 1
ATOM 882 N N . ILE A 1 110 ? 2.674 5.756 12.304 1.00 96.38 110 ILE A N 1
ATOM 883 C CA . ILE A 1 110 ? 2.504 7.208 12.195 1.00 96.38 110 ILE A CA 1
ATOM 884 C C . ILE A 1 110 ? 3.376 7.702 11.043 1.00 96.38 110 ILE A C 1
ATOM 886 O O . ILE A 1 110 ? 4.608 7.704 11.133 1.00 96.38 110 ILE A O 1
ATOM 890 N N . PHE A 1 111 ? 2.757 8.093 9.937 1.00 94.88 111 PHE A N 1
ATOM 891 C CA . PHE A 1 111 ? 3.467 8.574 8.763 1.00 94.88 111 PHE A CA 1
ATOM 892 C C . PHE A 1 111 ? 2.581 9.488 7.918 1.00 94.88 111 PHE A C 1
ATOM 894 O O . PHE A 1 111 ? 1.368 9.559 8.084 1.00 94.88 111 PHE A O 1
ATOM 901 N N . GLU A 1 112 ? 3.229 10.172 6.989 1.00 94.06 112 GLU A N 1
ATOM 902 C CA . GLU A 1 112 ? 2.593 10.970 5.954 1.00 94.06 112 GLU A CA 1
ATOM 903 C C . GLU A 1 112 ? 3.113 10.467 4.609 1.00 94.06 112 GLU A C 1
ATOM 905 O O . GLU A 1 112 ? 4.304 10.159 4.458 1.00 94.06 112 GLU A O 1
ATOM 910 N N . CYS A 1 113 ? 2.217 10.331 3.643 1.00 90.69 113 CYS A N 1
ATOM 911 C CA . CYS A 1 113 ? 2.552 9.972 2.280 1.00 90.69 113 CYS A CA 1
ATOM 912 C C . CYS A 1 113 ? 1.894 10.962 1.331 1.00 90.69 113 CYS A C 1
ATOM 914 O O . CYS A 1 113 ? 0.764 10.750 0.910 1.00 90.69 113 CYS A O 1
ATOM 916 N N . GLU A 1 114 ? 2.651 11.994 0.954 1.00 88.81 114 GLU A N 1
ATOM 917 C CA . GLU A 1 114 ? 2.216 13.045 0.021 1.00 88.81 114 GLU A CA 1
ATOM 918 C C . GLU A 1 114 ? 1.623 12.463 -1.269 1.00 88.81 114 GLU A C 1
ATOM 920 O O . GLU A 1 114 ? 0.603 12.924 -1.755 1.00 88.81 114 GLU A O 1
ATOM 925 N N . ARG A 1 115 ? 2.227 11.394 -1.803 1.00 85.06 115 ARG A N 1
ATOM 926 C CA . ARG A 1 115 ? 1.774 10.761 -3.050 1.00 85.06 115 ARG A CA 1
ATOM 927 C C . ARG A 1 115 ? 0.441 10.024 -2.930 1.00 85.06 115 ARG A C 1
ATOM 929 O O . ARG A 1 115 ? -0.183 9.763 -3.945 1.00 85.06 115 ARG A O 1
ATOM 936 N N . LEU A 1 116 ? 0.044 9.631 -1.727 1.00 88.62 116 LEU A N 1
ATOM 937 C CA . LEU A 1 116 ? -1.265 9.028 -1.483 1.00 88.62 116 LEU A CA 1
ATOM 938 C C . LEU A 1 116 ? -2.226 10.018 -0.836 1.00 88.62 116 LEU A C 1
ATOM 940 O O . LEU A 1 116 ? -3.337 9.619 -0.533 1.00 88.62 116 LEU A O 1
ATOM 944 N N . ASP A 1 117 ? -1.781 11.245 -0.566 1.00 91.81 117 ASP A N 1
ATOM 945 C CA . ASP A 1 117 ? -2.457 12.221 0.286 1.00 91.81 117 ASP A CA 1
ATOM 946 C C . ASP A 1 117 ? -2.979 11.629 1.609 1.00 91.81 117 ASP A C 1
ATOM 948 O O . ASP A 1 117 ? -4.055 11.960 2.095 1.00 91.81 117 ASP A O 1
ATOM 952 N N . PHE A 1 118 ? -2.227 10.679 2.174 1.00 94.75 118 PHE A N 1
ATOM 953 C CA . PHE A 1 118 ? -2.585 10.010 3.423 1.00 94.75 118 PHE A CA 1
ATOM 954 C C . PHE A 1 118 ? -1.715 10.510 4.574 1.00 94.75 118 PHE A C 1
ATOM 956 O O . PHE A 1 118 ? -0.482 10.525 4.462 1.00 94.75 118 PHE A O 1
ATOM 963 N N . SER A 1 119 ? -2.333 10.820 5.713 1.00 96.00 119 SER A N 1
ATOM 964 C CA . SER A 1 119 ? -1.641 11.231 6.934 1.00 96.00 119 SER A CA 1
ATOM 965 C C . SER A 1 119 ? -2.233 10.573 8.174 1.00 96.00 119 SER A C 1
ATOM 967 O O . SER A 1 119 ? -3.405 10.741 8.483 1.00 96.00 119 SER A O 1
ATOM 969 N N . SER A 1 120 ? -1.400 9.883 8.954 1.00 96.44 120 SER A N 1
ATOM 970 C CA . SER A 1 120 ? -1.759 9.380 10.289 1.00 96.44 120 SER A CA 1
ATOM 971 C C . SER A 1 120 ? -1.137 10.196 11.423 1.00 96.44 120 SER A C 1
ATOM 973 O O . SER A 1 120 ? -1.070 9.743 12.567 1.00 96.44 120 SER A O 1
ATOM 975 N N . ARG A 1 121 ? -0.684 11.426 11.137 1.00 93.94 121 ARG A N 1
ATOM 976 C CA . ARG A 1 121 ? -0.076 12.313 12.146 1.00 93.94 121 ARG A CA 1
ATOM 977 C C . ARG A 1 121 ? -1.028 12.747 13.256 1.00 93.94 121 ARG A C 1
ATOM 979 O O . ARG A 1 121 ? -0.557 13.141 14.314 1.00 93.94 121 ARG A O 1
ATOM 986 N N . ILE A 1 122 ? -2.339 12.611 13.064 1.00 91.06 122 ILE A N 1
ATOM 987 C CA . ILE A 1 122 ? -3.331 12.823 14.129 1.00 91.06 122 ILE A CA 1
ATOM 988 C C . ILE A 1 122 ? -3.097 11.912 15.349 1.00 91.06 122 ILE A C 1
ATOM 990 O O . ILE A 1 122 ? -3.496 12.240 16.461 1.00 91.06 122 ILE A O 1
ATOM 994 N N . LEU A 1 123 ? -2.399 10.787 15.158 1.00 92.25 123 LEU A N 1
ATOM 995 C CA . LEU A 1 123 ? -2.033 9.850 16.219 1.00 92.25 123 LEU A CA 1
ATOM 996 C C . LEU A 1 123 ? -0.786 10.277 17.012 1.00 92.25 123 LEU A C 1
ATOM 998 O O . LEU A 1 123 ? -0.409 9.603 17.978 1.00 92.25 123 LEU A O 1
ATOM 1002 N N . GLU A 1 124 ? -0.100 11.350 16.605 1.00 87.81 124 GLU A N 1
ATOM 1003 C CA . GLU A 1 124 ? 1.039 11.875 17.351 1.00 87.81 124 GLU A CA 1
ATOM 1004 C C . GLU A 1 124 ? 0.579 12.399 18.720 1.00 87.81 124 GLU A C 1
ATOM 1006 O O . GLU A 1 124 ? -0.457 13.059 18.827 1.00 87.81 124 GLU A O 1
ATOM 1011 N N . PRO A 1 125 ? 1.336 12.129 19.800 1.00 75.56 125 PRO A N 1
ATOM 1012 C CA . PRO A 1 125 ? 1.013 12.711 21.088 1.00 75.56 125 PRO A CA 1
ATOM 1013 C C . PRO A 1 125 ? 1.075 14.234 20.976 1.00 75.56 125 PRO A C 1
ATOM 1015 O O . PRO A 1 125 ? 2.089 14.776 20.536 1.00 75.56 125 PRO A O 1
ATOM 1018 N N . ALA A 1 126 ? 0.017 14.915 21.421 1.00 66.38 126 ALA A N 1
ATOM 1019 C CA . ALA A 1 126 ? -0.012 16.370 21.463 1.00 66.38 126 ALA A CA 1
ATOM 1020 C C . ALA A 1 126 ? 1.233 16.897 22.198 1.00 66.38 126 ALA A C 1
ATOM 1022 O O . ALA A 1 126 ? 1.483 16.545 23.357 1.00 66.38 126 ALA A O 1
ATOM 1023 N N . GLU A 1 127 ? 2.036 17.727 21.525 1.00 53.88 127 GLU A N 1
ATOM 1024 C CA . GLU A 1 127 ? 3.197 18.345 22.161 1.00 53.88 127 GLU A CA 1
ATOM 1025 C C . GLU A 1 127 ? 2.720 19.184 23.359 1.00 53.88 127 GLU A C 1
ATOM 1027 O O . GLU A 1 127 ? 1.844 20.044 23.198 1.00 53.88 127 GLU A O 1
ATOM 1032 N N . PRO A 1 128 ? 3.284 18.996 24.567 1.00 41.88 128 PRO A N 1
ATOM 1033 C CA . PRO A 1 128 ? 2.901 19.795 25.720 1.00 41.88 128 PRO A CA 1
ATOM 1034 C C . PRO A 1 128 ? 3.299 21.258 25.481 1.00 41.88 128 PRO A C 1
ATOM 1036 O O . PRO A 1 128 ? 4.455 21.635 25.657 1.00 41.88 128 PRO A O 1
ATOM 1039 N N . GLY A 1 129 ? 2.334 22.088 25.075 1.00 53.09 129 GLY A N 1
ATOM 1040 C CA . GLY A 1 129 ? 2.513 23.536 24.925 1.00 53.09 129 GLY A CA 1
ATOM 1041 C C . GLY A 1 129 ? 1.968 24.164 23.643 1.00 53.09 129 GLY A C 1
ATOM 1042 O O . GLY A 1 129 ? 1.889 25.391 23.593 1.00 53.09 129 GLY A O 1
ATOM 1043 N N . LYS A 1 130 ? 1.543 23.386 22.641 1.00 44.31 130 LYS A N 1
ATOM 1044 C CA . LYS A 1 130 ? 0.767 23.920 21.512 1.00 44.31 130 LYS A CA 1
ATOM 1045 C C . LYS A 1 130 ? -0.715 23.764 21.827 1.00 44.31 130 LYS A C 1
ATOM 1047 O O . LYS A 1 130 ? -1.259 22.673 21.743 1.00 44.31 130 LYS A O 1
ATOM 1052 N N . LYS A 1 131 ? -1.355 24.856 22.243 1.00 39.34 131 LYS A N 1
ATOM 1053 C CA . LYS A 1 131 ? -2.815 24.943 22.169 1.00 39.34 131 LYS A CA 1
ATOM 1054 C C . LYS A 1 131 ? -3.161 25.030 20.684 1.00 39.34 131 LYS A C 1
ATOM 1056 O O . LYS A 1 131 ? -2.676 25.946 20.025 1.00 39.34 131 LYS A O 1
ATOM 1061 N N . SER A 1 132 ? -3.919 24.066 20.180 1.00 43.03 132 SER A N 1
ATOM 1062 C CA . SER A 1 132 ? -4.700 24.188 18.948 1.00 43.03 132 SER A CA 1
ATOM 1063 C C . SER A 1 132 ? -5.438 25.529 18.983 1.00 43.03 132 SER A C 1
ATOM 1065 O O . SER A 1 132 ? -6.171 25.806 19.932 1.00 43.03 132 SER A O 1
ATOM 1067 N N . GLU A 1 133 ? -5.215 26.394 17.991 1.00 44.47 133 GLU A N 1
ATOM 1068 C CA . GLU A 1 133 ? -5.994 27.634 17.834 1.00 44.47 133 GLU A CA 1
ATOM 1069 C C . GLU A 1 133 ? -7.448 27.360 17.398 1.00 44.47 133 GLU A C 1
ATOM 1071 O O . GLU A 1 133 ? -8.261 28.279 17.422 1.00 44.47 133 GLU A O 1
ATOM 1076 N N . ASP A 1 134 ? -7.799 26.098 17.124 1.00 46.91 134 ASP A N 1
ATOM 1077 C CA . ASP A 1 134 ? -9.125 25.682 16.652 1.00 46.91 134 ASP A CA 1
ATOM 1078 C C . ASP A 1 134 ? -10.052 25.098 17.738 1.00 46.91 134 ASP A C 1
ATOM 1080 O O . ASP A 1 134 ? -11.192 24.754 17.448 1.00 46.91 134 ASP A O 1
ATOM 1084 N N . ASP A 1 135 ? -9.650 25.081 19.016 1.00 43.59 135 ASP A N 1
ATOM 1085 C CA . ASP A 1 135 ? -10.560 24.773 20.141 1.00 43.59 135 ASP A CA 1
ATOM 1086 C C . ASP A 1 135 ? -11.425 25.989 20.544 1.00 43.59 135 ASP A C 1
ATOM 1088 O O . ASP A 1 135 ? -11.601 26.320 21.724 1.00 43.59 135 ASP A O 1
ATOM 1092 N N . ALA A 1 136 ? -11.970 26.697 19.554 1.00 34.03 136 ALA A N 1
ATOM 1093 C CA . ALA A 1 136 ? -13.060 27.633 19.777 1.00 34.03 136 ALA A CA 1
ATOM 1094 C C . ALA A 1 136 ? -14.386 26.870 19.624 1.00 34.03 136 ALA A C 1
ATOM 1096 O O . ALA A 1 136 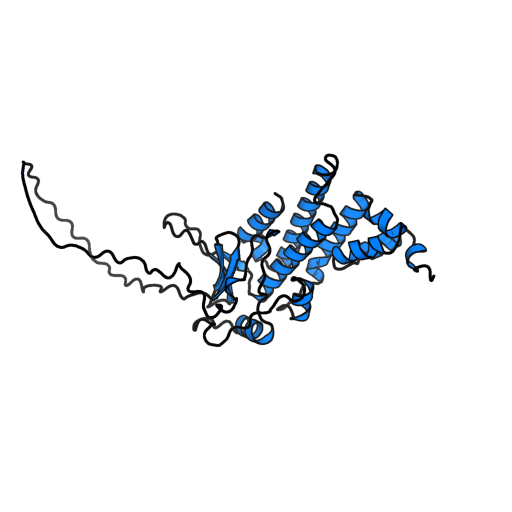? -14.762 26.530 18.503 1.00 34.03 136 ALA A O 1
ATOM 1097 N N . PRO A 1 137 ? -15.135 26.602 20.711 1.00 34.12 137 PRO A N 1
ATOM 1098 C CA . PRO A 1 137 ? -16.461 26.016 20.578 1.00 34.12 137 PRO A CA 1
ATOM 1099 C C . PRO A 1 137 ? -17.358 26.952 19.749 1.00 34.12 137 PRO A C 1
ATOM 1101 O O . PRO A 1 137 ? -17.243 28.179 19.886 1.00 34.12 137 PRO A O 1
ATOM 1104 N N . PRO A 1 138 ? -18.279 26.416 18.925 1.00 34.59 138 PRO A N 1
ATOM 1105 C CA . PRO A 1 138 ? -19.198 27.234 18.151 1.00 34.59 138 PRO A CA 1
ATOM 1106 C C . PRO A 1 138 ? -19.969 28.148 19.103 1.00 34.59 138 PRO A C 1
ATOM 1108 O O . PRO A 1 138 ? -20.607 27.701 20.061 1.00 34.59 138 PRO A O 1
ATOM 1111 N N . VAL A 1 139 ? -19.870 29.457 18.861 1.00 33.94 139 VAL A N 1
ATOM 1112 C CA . VAL A 1 139 ? -20.566 30.487 19.631 1.00 33.94 139 VAL A CA 1
ATOM 1113 C C . VAL A 1 139 ? -22.056 30.168 19.607 1.00 33.94 139 VAL A C 1
ATOM 1115 O O . VAL A 1 139 ? -22.736 30.337 18.594 1.00 33.94 139 VAL A O 1
ATOM 1118 N N . SER A 1 140 ? -22.565 29.702 20.749 1.00 38.19 140 SER A N 1
ATOM 1119 C CA . SER A 1 140 ? -23.985 29.452 20.946 1.00 38.19 140 SER A CA 1
ATOM 1120 C C . SER A 1 140 ? -24.754 30.729 20.615 1.00 38.19 140 SER A C 1
ATOM 1122 O O . SER A 1 140 ? -24.537 31.774 21.243 1.00 38.19 140 SER A O 1
ATOM 1124 N N . LYS A 1 141 ? -25.674 30.644 19.655 1.00 41.78 141 LYS A N 1
ATOM 1125 C CA . LYS A 1 141 ? -26.684 31.671 19.402 1.00 41.78 141 LYS A CA 1
ATOM 1126 C C . LYS A 1 141 ? -27.475 31.901 20.695 1.00 41.78 141 LYS A C 1
ATOM 1128 O O . LYS A 1 141 ? -28.369 31.128 21.024 1.00 41.78 141 LYS A O 1
ATOM 1133 N N . ARG A 1 142 ? -27.178 32.976 21.430 1.00 31.11 142 ARG A N 1
ATOM 1134 C CA . ARG A 1 142 ? -28.114 33.515 22.424 1.00 31.11 142 ARG A CA 1
ATOM 1135 C C . ARG A 1 142 ? -29.113 34.411 21.711 1.00 31.11 142 ARG A C 1
ATOM 1137 O O . ARG A 1 142 ? -28.759 35.462 21.184 1.00 31.11 142 ARG A O 1
ATOM 1144 N N . LYS A 1 143 ? -30.369 33.969 21.721 1.00 33.16 143 LYS A N 1
ATOM 1145 C CA . LYS A 1 143 ? -31.531 34.821 21.484 1.00 33.16 143 LYS A CA 1
ATOM 1146 C C . LYS A 1 143 ? -31.554 35.957 22.518 1.00 33.16 143 LYS A C 1
ATOM 1148 O O . LYS A 1 143 ? -31.527 35.685 23.710 1.00 33.16 143 LYS A O 1
ATOM 1153 N N . VAL A 1 144 ? -31.625 37.174 21.973 1.00 36.81 144 VAL A N 1
ATOM 1154 C CA . VAL A 1 144 ? -32.551 38.276 22.304 1.00 36.81 144 VAL A CA 1
ATOM 1155 C C . VAL A 1 144 ? -32.514 38.829 23.735 1.00 36.81 144 VAL A C 1
ATOM 1157 O O . VAL A 1 144 ? -32.896 38.145 24.673 1.00 36.81 144 VAL A O 1
ATOM 1160 N N . ASP A 1 145 ? -32.209 40.127 23.859 1.00 29.81 145 ASP A N 1
ATOM 1161 C CA . ASP A 1 145 ? -33.219 41.015 24.440 1.00 29.81 145 ASP A CA 1
ATOM 1162 C C . ASP A 1 145 ? -33.211 42.440 23.874 1.00 29.81 145 ASP A C 1
ATOM 1164 O O . ASP A 1 145 ? -32.199 42.975 23.423 1.00 29.81 145 ASP A O 1
ATOM 1168 N N . GLU A 1 146 ? -34.427 42.969 23.857 1.00 35.78 146 GLU A N 1
ATOM 1169 C CA . GLU A 1 146 ? -34.973 44.186 23.267 1.00 35.78 146 GLU A CA 1
ATOM 1170 C C . GLU A 1 146 ? -34.219 45.498 23.562 1.00 35.78 146 GLU A C 1
ATOM 1172 O O . GLU A 1 146 ? -33.768 45.748 24.677 1.00 35.78 146 GLU A O 1
ATOM 1177 N N . THR A 1 147 ? -34.232 46.449 22.616 1.00 31.80 147 THR A N 1
ATOM 1178 C CA . THR A 1 147 ? -35.124 47.629 22.712 1.00 31.80 147 THR A CA 1
ATOM 1179 C C . THR A 1 147 ? -34.993 48.608 21.537 1.00 31.80 147 THR A C 1
ATOM 1181 O O . THR A 1 147 ? -33.912 48.911 21.046 1.00 31.80 147 THR A O 1
ATOM 1184 N N . SER A 1 148 ? -36.148 49.201 21.220 1.00 35.50 148 SER A N 1
ATOM 1185 C CA . SER A 1 148 ? -36.385 50.496 20.565 1.00 35.50 148 SER A CA 1
ATOM 1186 C C . SER A 1 148 ? -36.669 50.571 19.056 1.00 35.50 148 SER A C 1
ATOM 1188 O O . SER A 1 148 ? -35.800 50.796 18.226 1.00 35.50 148 SER A O 1
ATOM 1190 N N . GLN A 1 149 ? -37.984 50.631 18.805 1.00 37.78 149 GLN A N 1
ATOM 1191 C CA . GLN A 1 149 ? -38.689 51.771 18.193 1.00 37.78 149 GLN A CA 1
ATOM 1192 C C . GLN A 1 149 ? -38.709 51.919 16.654 1.00 37.78 149 GLN A C 1
ATOM 1194 O O . GLN A 1 149 ? -37.852 52.555 16.058 1.00 37.78 149 GLN A O 1
ATOM 1199 N N . ARG A 1 150 ? -39.892 51.585 16.105 1.00 32.56 150 ARG A N 1
ATOM 1200 C CA . ARG A 1 150 ? -40.943 52.543 15.668 1.00 32.56 150 ARG A CA 1
ATOM 1201 C C . ARG A 1 150 ? -41.215 52.653 14.154 1.00 32.56 150 ARG A C 1
ATOM 1203 O O . ARG A 1 150 ? -40.368 53.073 13.382 1.00 32.56 150 ARG A O 1
ATOM 1210 N N . ALA A 1 151 ? -42.519 52.488 13.884 1.00 33.47 151 ALA A N 1
ATOM 1211 C CA . ALA A 1 151 ? -43.387 53.077 12.851 1.00 33.47 151 ALA A CA 1
ATOM 1212 C C . ALA A 1 151 ? -43.671 52.303 11.546 1.00 33.47 151 ALA A C 1
ATOM 1214 O O . ALA A 1 151 ? -42.851 52.291 10.640 1.00 33.47 151 ALA A O 1
ATOM 1215 N N . SER A 1 152 ? -44.949 51.878 11.479 1.00 38.75 152 SER A N 1
ATOM 1216 C CA . SER A 1 152 ? -45.911 52.026 10.363 1.00 38.75 152 SER A CA 1
ATOM 1217 C C . SER A 1 152 ? -45.693 51.131 9.132 1.00 38.75 152 SER A C 1
ATOM 1219 O O . SER A 1 152 ? -44.579 51.023 8.650 1.00 38.75 152 SER A O 1
ATOM 1221 N N . SER A 1 153 ? -46.687 50.476 8.529 1.00 39.41 153 SER A N 1
ATOM 1222 C CA . SER A 1 153 ? -48.153 50.635 8.518 1.00 39.41 153 SER A CA 1
ATOM 1223 C C . SER A 1 153 ? -48.776 49.447 7.761 1.00 39.41 153 SER A C 1
ATOM 1225 O O . SER A 1 153 ? -48.144 49.001 6.811 1.00 39.41 153 SER A O 1
ATOM 1227 N N . GLU A 1 154 ? -50.014 49.072 8.135 1.00 40.25 154 GLU A N 1
ATOM 1228 C CA . GLU A 1 154 ? -51.111 48.577 7.260 1.00 40.25 154 GLU A CA 1
ATOM 1229 C C . GLU A 1 154 ? -50.894 47.260 6.476 1.00 40.25 154 GLU A C 1
ATOM 1231 O O . GLU A 1 154 ? -49.816 46.979 5.982 1.00 40.25 154 GLU A O 1
ATOM 1236 N N . ASP A 1 155 ? -51.860 46.393 6.191 1.00 38.69 155 ASP A N 1
ATOM 1237 C CA . ASP A 1 155 ? -53.240 46.097 6.598 1.00 38.69 155 ASP A CA 1
ATOM 1238 C C . ASP A 1 155 ? -53.568 44.823 5.774 1.00 38.69 155 ASP A C 1
ATOM 1240 O O . ASP A 1 155 ? -53.161 44.748 4.610 1.00 38.69 155 ASP A O 1
ATOM 1244 N N . GLY A 1 156 ? -54.229 43.795 6.317 1.00 39.38 156 GLY A N 1
ATOM 1245 C CA . GLY A 1 156 ? -54.524 42.597 5.510 1.00 39.38 156 GLY A CA 1
ATOM 1246 C C . GLY A 1 156 ? -54.892 41.331 6.276 1.00 39.38 156 GLY A C 1
ATOM 1247 O O . GLY A 1 156 ? -54.063 40.457 6.498 1.00 39.38 156 GLY A O 1
ATOM 1248 N N . SER A 1 157 ? -56.166 41.242 6.637 1.00 44.72 157 SER A N 1
ATOM 1249 C CA . SER A 1 157 ? -56.880 40.093 7.203 1.00 44.72 157 SER A CA 1
ATOM 1250 C C . SER A 1 157 ? -56.889 38.838 6.313 1.00 44.72 157 SER A C 1
ATOM 1252 O O . SER A 1 157 ? -57.147 38.943 5.113 1.00 44.72 157 SER A O 1
ATOM 1254 N N . GLY A 1 158 ? -56.768 37.658 6.928 1.00 39.06 158 GLY A N 1
ATOM 1255 C CA . GLY A 1 158 ? -57.099 36.360 6.331 1.00 39.06 158 GLY A CA 1
ATOM 1256 C C . GLY A 1 158 ? -57.103 35.253 7.388 1.00 39.06 158 GLY A C 1
ATOM 1257 O O . GLY A 1 158 ? -56.044 34.794 7.800 1.00 39.06 158 GLY A O 1
ATOM 1258 N N . GLU A 1 159 ? -58.299 34.904 7.857 1.00 39.84 159 GLU A N 1
ATOM 1259 C CA . GLU A 1 159 ? -58.609 33.863 8.845 1.00 39.84 159 GLU A CA 1
ATOM 1260 C C . GLU A 1 159 ? -58.376 32.429 8.325 1.00 39.84 159 GLU A C 1
ATOM 1262 O O . GLU A 1 159 ? -58.612 32.145 7.155 1.00 39.84 159 GLU A O 1
ATOM 1267 N N . GLU A 1 160 ? -57.961 31.577 9.273 1.00 42.31 160 GLU A N 1
ATOM 1268 C CA . GLU A 1 160 ? -58.322 30.163 9.506 1.00 42.31 160 GLU A CA 1
ATOM 1269 C C . GLU A 1 160 ? -58.193 29.127 8.369 1.00 42.31 160 GLU A C 1
ATOM 1271 O O . GLU A 1 160 ? -58.955 29.141 7.411 1.00 42.31 160 GLU A O 1
ATOM 1276 N N . ASP A 1 161 ? -57.367 28.090 8.582 1.00 43.84 161 ASP A N 1
ATOM 1277 C CA . ASP A 1 161 ? -57.921 26.731 8.700 1.00 43.84 161 ASP A CA 1
ATOM 1278 C C . ASP A 1 161 ? -56.995 25.787 9.486 1.00 43.84 161 ASP A C 1
ATOM 1280 O O . ASP A 1 161 ? -55.766 25.816 9.405 1.00 43.84 161 ASP A O 1
ATOM 1284 N N . SER A 1 162 ? -57.654 24.967 10.289 1.00 44.56 162 SER A N 1
ATOM 1285 C CA . SER A 1 162 ? -57.168 23.948 11.199 1.00 44.56 162 SER A CA 1
ATOM 1286 C C . SER A 1 162 ? -56.811 22.642 10.485 1.00 44.56 162 SER A C 1
ATOM 1288 O O . SER A 1 162 ? -57.644 22.045 9.812 1.00 44.56 162 SER A O 1
ATOM 1290 N N . GLY A 1 163 ? -55.608 22.131 10.738 1.00 40.50 163 GLY A N 1
ATOM 1291 C CA . GLY A 1 163 ? -55.206 20.772 10.384 1.00 40.50 163 GLY A CA 1
ATOM 1292 C C . GLY A 1 163 ? -54.3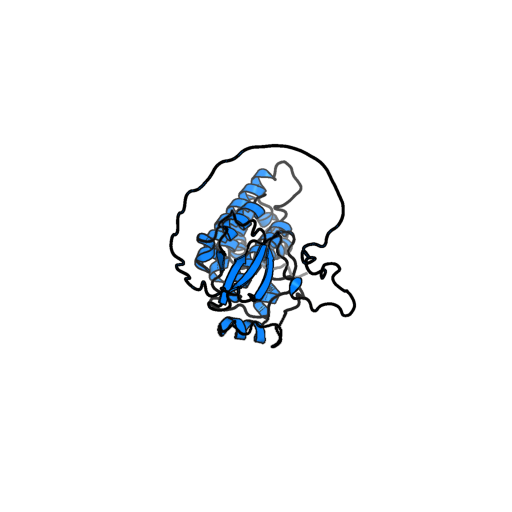54 20.184 11.497 1.00 40.50 163 GLY A C 1
ATOM 1293 O O . GLY A 1 163 ? -53.140 20.353 11.505 1.00 40.50 163 GLY A O 1
ATOM 1294 N N . LYS A 1 164 ? -55.013 19.557 12.478 1.00 51.03 164 LYS A N 1
ATOM 1295 C CA . LYS A 1 164 ? -54.381 18.620 13.411 1.00 51.03 164 LYS A CA 1
ATOM 1296 C C . LYS A 1 164 ? -54.045 17.358 12.628 1.00 51.03 164 LYS A C 1
ATOM 1298 O O . LYS A 1 164 ? -54.976 16.697 12.178 1.00 51.03 164 LYS A O 1
ATOM 1303 N N . GLU A 1 165 ? -52.772 17.013 12.541 1.00 47.22 165 GLU A N 1
ATOM 1304 C CA . GLU A 1 165 ? -52.357 15.637 12.298 1.00 47.22 165 GLU A CA 1
ATOM 1305 C C . GLU A 1 165 ? -51.305 15.247 13.327 1.00 47.22 165 GLU A C 1
ATOM 1307 O O . GLU A 1 165 ? -50.541 16.077 13.826 1.00 47.22 165 GLU A O 1
ATOM 1312 N N . ASP A 1 166 ? -51.433 13.994 13.729 1.00 45.50 166 ASP A N 1
ATOM 1313 C CA . ASP A 1 166 ? -51.054 13.463 15.017 1.00 45.50 166 ASP A CA 1
ATOM 1314 C C . ASP A 1 166 ? -49.540 13.324 15.192 1.00 45.50 166 ASP A C 1
ATOM 1316 O O . ASP A 1 166 ? -48.797 12.936 14.291 1.00 45.50 166 ASP A O 1
ATOM 1320 N N . GLU A 1 167 ? -49.117 13.628 16.416 1.00 47.75 167 GLU A N 1
ATOM 1321 C CA . GLU A 1 167 ? -47.807 13.328 16.971 1.00 47.75 167 GLU A CA 1
ATOM 1322 C C . GLU A 1 167 ? -47.603 11.804 16.998 1.00 47.75 167 GLU A C 1
ATOM 1324 O O . GLU A 1 167 ? -47.980 11.139 17.962 1.00 47.75 167 GLU A O 1
ATOM 1329 N N . ASP A 1 168 ? -46.981 11.239 15.962 1.00 46.84 168 ASP A N 1
ATOM 1330 C CA . ASP A 1 168 ? -46.262 9.970 16.102 1.00 46.84 168 ASP A CA 1
ATOM 1331 C C . ASP A 1 168 ? -44.835 10.295 16.548 1.00 46.84 168 ASP A C 1
ATOM 1333 O O . ASP A 1 168 ? -43.894 10.424 15.760 1.00 46.84 168 ASP A O 1
ATOM 1337 N N . GLY A 1 169 ? -44.715 10.536 17.854 1.00 44.78 169 GLY A N 1
ATOM 1338 C CA . GLY A 1 169 ? -43.452 10.622 18.571 1.00 44.78 169 GLY A CA 1
ATOM 1339 C C . GLY A 1 169 ? -42.782 9.255 18.608 1.00 44.78 169 GLY A C 1
ATOM 1340 O O . GLY A 1 169 ? -42.695 8.629 19.661 1.00 44.78 169 GLY A O 1
ATOM 1341 N N . GLY A 1 170 ? -42.305 8.793 17.453 1.00 39.50 170 GLY A N 1
ATOM 1342 C CA . GLY A 1 170 ? -41.208 7.848 17.409 1.00 39.50 170 GLY A CA 1
ATOM 1343 C C . GLY A 1 170 ? -40.010 8.560 18.011 1.00 39.50 170 GLY A C 1
ATOM 1344 O O . GLY A 1 170 ? -39.435 9.444 17.376 1.00 39.50 170 GLY A O 1
ATOM 1345 N N . GLU A 1 171 ? -39.685 8.223 19.257 1.00 42.50 171 GLU A N 1
ATOM 1346 C CA . GLU A 1 171 ? -38.381 8.488 19.849 1.00 42.50 171 GLU A CA 1
ATOM 1347 C C . GLU A 1 171 ? -37.345 7.934 18.862 1.00 42.50 171 GLU A C 1
ATOM 1349 O O . GLU A 1 171 ? -37.045 6.741 18.848 1.00 42.50 171 GLU A O 1
ATOM 1354 N N . LYS A 1 172 ? -36.853 8.792 17.961 1.00 44.94 172 LYS A N 1
ATOM 1355 C CA . LYS A 1 172 ? -35.561 8.592 17.331 1.00 44.94 172 LYS A CA 1
ATOM 1356 C C . LYS A 1 172 ? -34.619 8.623 18.516 1.00 44.94 172 LYS A C 1
ATOM 1358 O O . LYS A 1 172 ? -34.329 9.700 19.028 1.00 44.94 172 LYS A O 1
ATOM 1363 N N . GLU A 1 173 ? -34.285 7.444 19.038 1.00 46.28 173 GLU A N 1
ATOM 1364 C CA . GLU A 1 173 ? -33.110 7.290 19.876 1.00 46.28 173 GLU A CA 1
ATOM 1365 C C . GLU A 1 173 ? -32.034 8.073 19.144 1.00 46.28 173 GLU A C 1
ATOM 1367 O O . GLU A 1 173 ? -31.738 7.759 17.990 1.00 46.28 173 GLU A O 1
ATOM 1372 N N . ASP A 1 174 ? -31.587 9.174 19.750 1.00 44.34 174 ASP A N 1
ATOM 1373 C CA . ASP A 1 174 ? -30.457 9.927 19.252 1.00 44.34 174 ASP A CA 1
ATOM 1374 C C . ASP A 1 174 ? -29.363 8.877 19.071 1.00 44.34 174 ASP A C 1
ATOM 1376 O O . ASP A 1 174 ? -28.803 8.382 20.056 1.00 44.34 174 ASP A O 1
ATOM 1380 N N . GLU A 1 175 ? -29.129 8.454 17.824 1.00 47.91 175 GLU A N 1
ATOM 1381 C CA . GLU A 1 175 ? -27.953 7.700 17.435 1.00 47.91 175 GLU A CA 1
ATOM 1382 C C . GLU A 1 175 ? -26.817 8.672 17.682 1.00 47.91 175 GLU A C 1
ATOM 1384 O O . GLU A 1 175 ? -26.380 9.423 16.819 1.00 47.91 175 GLU A O 1
ATOM 1389 N N . GLN A 1 176 ? -26.425 8.748 18.948 1.00 46.34 176 GLN A N 1
ATOM 1390 C CA . GLN A 1 176 ? -25.253 9.426 19.415 1.00 46.34 176 GLN A CA 1
ATOM 1391 C C . GLN A 1 176 ? -24.129 8.700 18.698 1.00 46.34 176 GLN A C 1
ATOM 1393 O O . GLN A 1 176 ? -23.740 7.605 19.110 1.00 46.34 176 GLN A O 1
ATOM 1398 N N . TRP A 1 177 ? -23.735 9.261 17.553 1.00 49.72 177 TRP A N 1
ATOM 1399 C CA . TRP A 1 177 ? -22.671 8.784 16.692 1.00 49.72 177 TRP A CA 1
ATOM 1400 C C . TRP A 1 177 ? -21.498 8.458 17.605 1.00 49.72 177 TRP A C 1
ATOM 1402 O O . TRP A 1 177 ? -20.919 9.330 18.246 1.00 49.72 177 TRP A O 1
ATOM 1412 N N . LYS A 1 178 ? -21.266 7.159 17.796 1.00 66.38 178 LYS A N 1
ATOM 1413 C CA . LYS A 1 178 ? -20.246 6.664 18.713 1.00 66.38 178 LYS A CA 1
ATOM 1414 C C . LYS A 1 178 ? -18.910 7.018 18.086 1.00 66.38 178 LYS A C 1
ATOM 1416 O O . LYS A 1 178 ? -18.643 6.548 16.980 1.00 66.38 178 LYS A O 1
ATOM 1421 N N . ASP A 1 179 ? -18.123 7.834 18.780 1.00 78.31 179 ASP A N 1
ATOM 1422 C CA . ASP A 1 179 ? -16.839 8.336 18.290 1.00 78.31 179 ASP A CA 1
ATOM 1423 C C . ASP A 1 179 ? -15.991 7.169 17.750 1.00 78.31 179 ASP A C 1
ATOM 1425 O O . ASP A 1 179 ? -15.620 6.264 18.515 1.00 78.31 179 ASP A O 1
ATOM 1429 N N . PRO A 1 180 ? -15.728 7.116 16.434 1.00 87.62 180 PRO A N 1
ATOM 1430 C CA . PRO A 1 180 ? -14.939 6.046 15.853 1.00 87.62 180 PRO A CA 1
ATOM 1431 C C . PRO A 1 180 ? -13.472 6.220 16.260 1.00 87.62 180 PRO A C 1
ATOM 1433 O O . PRO A 1 180 ? -13.022 7.299 16.657 1.00 87.62 180 PRO A O 1
ATOM 1436 N N . LEU A 1 181 ? -12.676 5.158 16.135 1.00 92.75 181 LEU A N 1
ATOM 1437 C CA . LEU A 1 181 ? -11.235 5.307 16.322 1.00 92.75 181 LEU A CA 1
ATOM 1438 C C . LEU A 1 181 ? -10.608 5.863 15.037 1.00 92.75 181 LEU A C 1
ATOM 1440 O O . LEU A 1 181 ? -10.328 5.098 14.115 1.00 92.75 181 LEU A O 1
ATOM 1444 N N . HIS A 1 182 ? -10.366 7.171 14.990 1.00 94.06 182 HIS A N 1
ATOM 1445 C CA . HIS A 1 182 ? -9.687 7.831 13.869 1.00 94.06 182 HIS A CA 1
ATOM 1446 C C . HIS A 1 182 ? -8.236 7.341 13.744 1.00 94.06 182 HIS A C 1
ATOM 1448 O O . HIS A 1 182 ? -7.488 7.321 14.722 1.00 94.06 182 HIS A O 1
ATOM 1454 N N . LEU A 1 183 ? -7.837 6.934 12.539 1.00 95.75 183 LEU A N 1
ATOM 1455 C CA . LEU A 1 183 ? -6.494 6.425 12.229 1.00 95.75 183 LEU A CA 1
ATOM 1456 C C . LEU A 1 183 ? -5.668 7.406 11.397 1.00 95.75 183 LEU A C 1
ATOM 1458 O O . LEU A 1 183 ? -4.437 7.334 11.392 1.00 95.75 183 LEU A O 1
ATOM 1462 N N . GLY A 1 184 ? -6.334 8.301 10.678 1.00 95.56 184 GLY A N 1
ATOM 1463 C CA . GLY A 1 184 ? -5.701 9.279 9.815 1.00 95.56 184 GLY A CA 1
ATOM 1464 C C . GLY A 1 184 ? -6.701 9.919 8.871 1.00 95.56 184 GLY A C 1
ATOM 1465 O O . GLY A 1 184 ? -7.901 9.673 8.960 1.00 95.56 184 GLY A O 1
ATOM 1466 N N . THR A 1 185 ? -6.169 10.706 7.952 1.00 95.06 185 THR A N 1
ATOM 1467 C CA . THR A 1 185 ? -6.920 11.359 6.890 1.00 95.06 185 THR A CA 1
ATOM 1468 C C . THR A 1 185 ? -6.393 10.911 5.536 1.00 95.06 185 THR A C 1
ATOM 1470 O O . THR A 1 185 ? -5.199 10.631 5.379 1.00 95.06 185 THR A O 1
ATOM 1473 N N . TRP A 1 186 ? -7.286 10.835 4.559 1.00 93.06 186 TRP A N 1
ATOM 1474 C CA . TRP A 1 186 ? -6.961 10.729 3.145 1.00 93.06 186 TRP A CA 1
ATOM 1475 C C . TRP A 1 186 ? -7.583 11.921 2.426 1.00 93.06 186 TRP A C 1
ATOM 1477 O O . TRP A 1 186 ? -8.799 12.089 2.479 1.00 93.06 186 TRP A O 1
ATOM 1487 N N . PHE A 1 187 ? -6.768 12.758 1.785 1.00 87.62 187 PHE A N 1
ATOM 1488 C CA . PHE A 1 187 ? -7.207 14.057 1.276 1.00 87.62 187 PHE A CA 1
ATOM 1489 C C . PHE A 1 187 ? -7.854 14.877 2.415 1.00 87.62 187 PHE A C 1
ATOM 1491 O O . PHE A 1 187 ? -7.208 15.159 3.425 1.00 87.62 187 PHE A O 1
ATOM 1498 N N . SER A 1 188 ? -9.139 15.206 2.293 1.00 85.50 188 SER A N 1
ATOM 1499 C CA . SER A 1 188 ? -9.955 15.859 3.320 1.00 85.50 188 SER A CA 1
ATOM 1500 C C . SER A 1 188 ? -10.883 14.902 4.069 1.00 85.50 188 SER A C 1
ATOM 1502 O O . SER A 1 188 ? -11.756 15.376 4.776 1.00 85.50 188 SER A O 1
ATOM 1504 N N . GLN A 1 189 ? -10.747 13.585 3.894 1.00 90.56 189 GLN A N 1
ATOM 1505 C CA . GLN A 1 189 ? -11.661 12.575 4.432 1.00 90.56 189 GLN A CA 1
ATOM 1506 C C . GLN A 1 189 ? -11.029 11.793 5.573 1.00 90.56 189 GLN A C 1
ATOM 1508 O O . GLN A 1 189 ? -9.823 11.535 5.582 1.00 90.56 189 GLN A O 1
ATOM 1513 N N . ASP A 1 190 ? -11.859 11.378 6.518 1.00 93.25 190 ASP A N 1
ATOM 1514 C CA . ASP A 1 190 ? -11.418 10.603 7.662 1.00 93.25 190 ASP A CA 1
ATOM 1515 C C . ASP A 1 190 ? -11.335 9.122 7.351 1.00 93.25 190 ASP A C 1
ATOM 1517 O O . ASP A 1 190 ? -12.203 8.540 6.706 1.00 93.25 190 ASP A O 1
ATOM 1521 N N . VAL A 1 191 ? -10.281 8.499 7.868 1.00 95.94 191 VAL A N 1
ATOM 1522 C CA . VAL A 1 191 ? -10.120 7.052 7.874 1.00 95.94 191 VAL A CA 1
ATOM 1523 C C . VAL A 1 191 ? -10.183 6.586 9.317 1.00 95.94 191 VAL A C 1
ATOM 1525 O O . VAL A 1 191 ? -9.293 6.885 10.120 1.00 95.94 191 VAL A O 1
ATOM 1528 N N . ALA A 1 192 ? -11.225 5.836 9.657 1.00 95.50 192 ALA A N 1
ATOM 1529 C CA . ALA A 1 192 ? -11.496 5.433 11.029 1.00 95.50 192 ALA A CA 1
ATOM 1530 C C . ALA A 1 192 ? -11.888 3.956 11.136 1.00 95.50 192 ALA A C 1
ATOM 1532 O O . ALA A 1 192 ? -12.239 3.312 10.151 1.00 95.50 192 ALA A O 1
ATOM 1533 N N . VAL A 1 193 ? -11.790 3.399 12.342 1.00 95.62 193 VAL A N 1
ATOM 1534 C CA . VAL A 1 193 ? -12.264 2.043 12.639 1.00 95.62 193 VAL A CA 1
ATOM 1535 C C . VAL A 1 193 ? -13.721 2.105 13.075 1.00 95.62 193 VAL A C 1
ATOM 1537 O O . VAL A 1 193 ? -14.037 2.792 14.052 1.00 95.62 193 VAL A O 1
ATOM 1540 N N . ASP A 1 194 ? -14.577 1.318 12.427 1.00 92.94 194 ASP A N 1
ATOM 1541 C CA . ASP A 1 194 ? -15.913 1.042 12.939 1.00 92.94 194 ASP A CA 1
ATOM 1542 C C . ASP A 1 194 ? -15.812 0.237 14.241 1.00 92.94 194 ASP A C 1
ATOM 1544 O O . ASP A 1 194 ? -15.260 -0.867 14.294 1.00 92.94 194 ASP A O 1
ATOM 1548 N N . SER A 1 195 ? -16.360 0.794 15.317 1.00 90.19 195 SER A N 1
ATOM 1549 C CA . SER A 1 195 ? -16.208 0.245 16.667 1.00 90.19 195 SER A CA 1
ATOM 1550 C C . SER A 1 195 ? -16.818 -1.157 16.831 1.00 90.19 195 SER A C 1
ATOM 1552 O O . SER A 1 195 ? -16.341 -1.947 17.649 1.00 90.19 195 SER A O 1
ATOM 1554 N N . ARG A 1 196 ? -17.848 -1.503 16.048 1.00 88.06 196 ARG A N 1
ATOM 1555 C CA . ARG A 1 196 ? -18.576 -2.774 16.193 1.00 88.06 196 ARG A CA 1
ATOM 1556 C C . ARG A 1 196 ? -17.939 -3.895 15.382 1.00 88.06 196 ARG A C 1
ATOM 1558 O O . ARG A 1 196 ? -17.770 -5.006 15.876 1.00 88.06 196 ARG A O 1
ATOM 1565 N N . THR A 1 197 ? -17.623 -3.608 14.129 1.00 92.00 197 THR A N 1
ATOM 1566 C CA . THR A 1 197 ? -17.156 -4.583 13.142 1.00 92.00 197 THR A CA 1
ATOM 1567 C C . THR A 1 197 ? -15.636 -4.649 13.073 1.00 92.00 197 THR A C 1
ATOM 1569 O O . THR A 1 197 ? -15.095 -5.660 12.642 1.00 92.00 197 THR A O 1
ATOM 1572 N N . GLY A 1 198 ? -14.935 -3.597 13.507 1.00 93.19 198 GLY A N 1
ATOM 1573 C CA . GLY A 1 198 ? -13.487 -3.477 13.370 1.00 93.19 198 GLY A CA 1
ATOM 1574 C C . GLY A 1 198 ? -13.013 -3.163 11.950 1.00 93.19 198 GLY A C 1
ATOM 1575 O O . GLY A 1 198 ? -11.793 -3.091 11.748 1.00 93.19 198 GLY A O 1
ATOM 1576 N N . LYS A 1 199 ? -13.945 -2.975 11.006 1.00 95.69 199 LYS A N 1
ATOM 1577 C CA . LYS A 1 199 ? -13.676 -2.557 9.630 1.00 95.69 199 LYS A CA 1
ATOM 1578 C C . LYS A 1 199 ? -13.126 -1.142 9.584 1.00 95.69 199 LYS A C 1
ATOM 1580 O O . LYS A 1 199 ? -13.304 -0.361 10.517 1.00 95.69 199 LYS A O 1
ATOM 1585 N N . ILE A 1 200 ? -12.435 -0.825 8.497 1.00 97.00 200 ILE A N 1
ATOM 1586 C CA . ILE A 1 200 ? -11.972 0.533 8.230 1.00 97.00 200 ILE A CA 1
ATOM 1587 C C . ILE A 1 200 ? -12.976 1.218 7.330 1.00 97.00 200 ILE A C 1
ATOM 1589 O O . ILE A 1 200 ? -13.325 0.669 6.289 1.00 97.00 200 ILE A O 1
ATOM 1593 N N . GLN A 1 201 ? -13.379 2.415 7.728 1.00 95.69 201 GLN A N 1
ATOM 1594 C CA . GLN A 1 201 ? -14.323 3.247 7.010 1.00 95.69 201 GLN A CA 1
ATOM 1595 C C . GLN A 1 201 ? -13.665 4.537 6.543 1.00 95.69 201 GLN A C 1
ATOM 1597 O O . GLN A 1 201 ? -12.826 5.109 7.247 1.00 95.69 201 GLN A O 1
ATOM 1602 N N . ARG A 1 202 ? -14.078 4.981 5.360 1.00 93.56 202 ARG A N 1
ATOM 1603 C CA . ARG A 1 202 ? -13.899 6.343 4.865 1.00 93.56 202 ARG A CA 1
ATOM 1604 C C . ARG A 1 202 ? -15.119 7.157 5.286 1.00 93.56 202 ARG A C 1
ATOM 1606 O O . ARG A 1 202 ? -16.236 6.735 5.003 1.00 93.56 202 ARG A O 1
ATOM 1613 N N . ARG A 1 203 ? -14.901 8.310 5.920 1.00 89.56 203 ARG A N 1
ATOM 1614 C CA . ARG A 1 203 ? -15.956 9.250 6.322 1.00 89.56 203 ARG A CA 1
ATOM 1615 C C . ARG A 1 203 ? -15.746 10.609 5.673 1.00 89.56 203 ARG A C 1
ATOM 1617 O O . ARG A 1 203 ? -14.632 11.144 5.696 1.00 89.56 203 ARG A O 1
ATOM 1624 N N . SER A 1 204 ? -16.806 11.158 5.088 1.00 84.12 204 SER A N 1
ATOM 1625 C CA . SER A 1 204 ? -16.803 12.540 4.607 1.00 84.12 204 SER A CA 1
ATOM 1626 C C . SER A 1 204 ? -16.994 13.502 5.781 1.00 84.12 204 SER A C 1
ATOM 1628 O O . SER A 1 204 ? -17.747 13.211 6.706 1.00 84.12 204 SER A O 1
ATOM 1630 N N . TRP A 1 205 ? -16.296 14.638 5.752 1.00 72.75 205 TRP A N 1
ATOM 1631 C CA . TRP A 1 205 ? -16.515 15.735 6.704 1.00 72.75 205 TRP A CA 1
ATOM 1632 C C . TRP A 1 205 ? -17.620 16.685 6.247 1.00 72.75 205 TRP A C 1
ATOM 1634 O O . TRP A 1 205 ? -18.149 17.445 7.059 1.00 72.75 205 TRP A O 1
ATOM 1644 N N . ASP A 1 206 ? -17.948 16.644 4.957 1.00 67.56 206 ASP A N 1
ATOM 1645 C CA . ASP A 1 206 ? -18.920 17.528 4.335 1.00 67.56 206 ASP A CA 1
ATOM 1646 C C . ASP A 1 206 ? -20.324 16.944 4.556 1.00 67.56 206 ASP A C 1
ATOM 1648 O O . ASP A 1 206 ? -20.980 16.456 3.643 1.00 67.56 206 ASP A O 1
ATOM 1652 N N . ASP A 1 207 ? -20.771 16.973 5.815 1.00 57.91 207 ASP A N 1
ATOM 1653 C CA . ASP A 1 207 ? -22.163 16.750 6.226 1.00 57.91 207 ASP A CA 1
ATOM 1654 C C . ASP A 1 207 ? -22.992 18.006 5.904 1.00 57.91 207 ASP A C 1
ATOM 1656 O O . ASP A 1 207 ? -23.628 18.620 6.762 1.00 57.91 207 ASP A O 1
ATOM 1660 N N . ASP A 1 208 ? -22.954 18.441 4.640 1.00 61.91 208 ASP A N 1
ATOM 1661 C CA . ASP A 1 208 ? -23.821 19.516 4.147 1.00 61.91 208 ASP A CA 1
ATOM 1662 C C . ASP A 1 208 ? -25.286 19.036 4.005 1.00 61.91 208 ASP A C 1
ATOM 1664 O O . ASP A 1 208 ? -26.152 19.778 3.542 1.00 61.91 208 ASP A O 1
ATOM 1668 N N . GLY A 1 209 ? -25.594 17.816 4.470 1.00 56.69 209 GLY A N 1
ATOM 1669 C CA . GLY A 1 209 ? -26.940 17.285 4.684 1.00 56.69 209 GLY A CA 1
ATOM 1670 C C . GLY A 1 209 ? -27.703 16.880 3.423 1.00 56.69 209 GLY A C 1
ATOM 1671 O O . GLY A 1 209 ? -28.795 16.328 3.550 1.00 56.69 209 GLY A O 1
ATOM 1672 N N . ASP A 1 210 ? -27.146 17.135 2.237 1.00 60.28 210 ASP A N 1
ATOM 1673 C CA . ASP A 1 210 ? -27.789 16.850 0.947 1.00 60.28 210 ASP A CA 1
ATOM 1674 C C . ASP A 1 210 ? -27.081 15.754 0.126 1.00 60.28 210 ASP A C 1
ATOM 1676 O O . ASP A 1 210 ? -27.700 15.201 -0.785 1.00 60.28 210 ASP A O 1
ATOM 1680 N N . ASP A 1 211 ? -25.841 15.383 0.468 1.00 57.41 211 ASP A N 1
ATOM 1681 C CA . ASP A 1 211 ? -25.114 14.294 -0.190 1.00 57.41 211 ASP A CA 1
ATOM 1682 C C . ASP A 1 211 ? -25.073 13.060 0.729 1.00 57.41 211 ASP A C 1
ATOM 1684 O O . ASP A 1 211 ? -24.445 13.060 1.786 1.00 57.41 211 ASP A O 1
ATOM 1688 N N . GLU A 1 212 ? -25.766 11.994 0.314 1.00 55.75 212 GLU A N 1
ATOM 1689 C CA . GLU A 1 212 ? -25.743 10.647 0.908 1.00 55.75 212 GLU A CA 1
ATOM 1690 C C . GLU A 1 212 ? -24.375 9.961 0.699 1.00 55.75 212 GLU A C 1
ATOM 1692 O O . GLU A 1 212 ? -24.306 8.804 0.283 1.00 55.75 212 GLU A O 1
ATOM 1697 N N . ASP A 1 213 ? -23.264 10.661 0.936 1.00 61.84 213 ASP A N 1
ATOM 1698 C CA . ASP A 1 213 ? -21.939 10.047 0.969 1.00 61.84 213 ASP A CA 1
ATOM 1699 C C . ASP A 1 213 ? -21.831 9.225 2.262 1.00 61.84 213 ASP A C 1
ATOM 1701 O O . ASP A 1 213 ? -21.210 9.621 3.249 1.00 61.84 213 ASP A O 1
ATOM 1705 N N . GLU A 1 214 ? -22.514 8.080 2.252 1.00 75.88 214 GLU A N 1
ATOM 1706 C CA . GLU A 1 214 ? -22.528 7.099 3.324 1.00 75.88 214 GLU A CA 1
ATOM 1707 C C . GLU A 1 214 ? -21.095 6.662 3.659 1.00 75.88 214 GLU A C 1
ATOM 1709 O O . GLU A 1 214 ? -20.234 6.525 2.780 1.00 75.88 214 GLU A O 1
ATOM 1714 N N . ASP A 1 215 ? -20.856 6.419 4.951 1.00 87.19 215 ASP A N 1
ATOM 1715 C CA . ASP A 1 215 ? -19.634 5.785 5.437 1.00 87.19 215 ASP A CA 1
ATOM 1716 C C . ASP A 1 215 ? -19.327 4.541 4.591 1.00 87.19 215 ASP A C 1
ATOM 1718 O O . ASP A 1 215 ? -20.111 3.592 4.522 1.00 87.19 215 ASP A O 1
ATOM 1722 N N . GLU A 1 216 ? -18.162 4.531 3.951 1.00 93.38 216 GLU A N 1
ATOM 1723 C CA . GLU A 1 216 ? -17.788 3.464 3.032 1.00 93.38 216 GLU A CA 1
ATOM 1724 C C . GLU A 1 216 ? -16.779 2.531 3.700 1.00 93.38 216 GLU A C 1
ATOM 1726 O O . GLU A 1 216 ? -15.701 2.964 4.110 1.00 93.38 216 GLU A O 1
ATOM 1731 N N . ASP A 1 217 ? -17.095 1.238 3.782 1.00 96.00 217 ASP A N 1
ATOM 1732 C CA . ASP A 1 217 ? -16.148 0.218 4.233 1.00 96.00 217 ASP A CA 1
ATOM 1733 C C . ASP A 1 217 ? -15.025 0.051 3.192 1.00 96.00 217 ASP A C 1
ATOM 1735 O O . ASP A 1 217 ? -15.246 -0.429 2.083 1.00 96.00 217 ASP A O 1
ATOM 1739 N N . ILE A 1 218 ? -13.790 0.391 3.560 1.00 96.62 218 ILE A N 1
ATOM 1740 C CA . ILE A 1 218 ? -12.627 0.343 2.659 1.00 96.62 218 ILE A CA 1
ATOM 1741 C C . ILE A 1 218 ? -11.665 -0.808 2.968 1.00 96.62 218 ILE A C 1
ATOM 1743 O O . ILE A 1 218 ? -10.825 -1.145 2.136 1.00 96.62 218 ILE A O 1
ATOM 1747 N N . ALA A 1 219 ? -11.747 -1.424 4.147 1.00 96.62 219 ALA A N 1
ATOM 1748 C CA . ALA A 1 219 ? -10.998 -2.641 4.457 1.00 96.62 219 ALA A CA 1
ATOM 1749 C C . ALA A 1 219 ? -11.665 -3.445 5.574 1.00 96.62 219 ALA A C 1
ATOM 1751 O O . ALA A 1 219 ? -12.243 -2.878 6.501 1.00 96.62 219 ALA A O 1
ATOM 1752 N N . GLU A 1 220 ? -11.492 -4.767 5.550 1.00 95.06 220 GLU A N 1
ATOM 1753 C CA . GLU A 1 220 ? -12.116 -5.670 6.531 1.00 95.06 220 GLU A CA 1
ATOM 1754 C C . GLU A 1 220 ? -11.597 -5.453 7.959 1.00 95.06 220 GLU A C 1
ATOM 1756 O O . GLU A 1 220 ? -12.270 -5.773 8.933 1.00 95.06 220 GLU A O 1
ATOM 1761 N N . ASN A 1 221 ? -10.375 -4.933 8.103 1.00 94.62 221 ASN A N 1
ATOM 1762 C CA . ASN A 1 221 ? -9.808 -4.531 9.387 1.00 94.62 221 ASN A CA 1
ATOM 1763 C C . ASN A 1 221 ? -8.538 -3.683 9.223 1.00 94.62 221 ASN A C 1
ATOM 1765 O O . ASN A 1 221 ? -7.964 -3.577 8.136 1.00 94.62 221 ASN A O 1
ATOM 1769 N N . VAL A 1 222 ? -8.034 -3.152 10.345 1.00 95.88 222 VAL A N 1
ATOM 1770 C CA . VAL A 1 222 ? -6.775 -2.381 10.420 1.00 95.88 222 VAL A CA 1
ATOM 1771 C C . VAL A 1 222 ? -5.597 -3.108 9.762 1.00 95.88 222 VAL A C 1
ATOM 1773 O O . VAL A 1 222 ? -4.778 -2.487 9.087 1.00 95.88 222 VAL A O 1
ATOM 1776 N N . GLY A 1 223 ? -5.485 -4.424 9.950 1.00 95.25 223 GLY A N 1
ATOM 1777 C CA . GLY A 1 223 ? -4.382 -5.205 9.399 1.00 95.25 223 GLY A CA 1
ATOM 1778 C C . GLY A 1 223 ? -4.418 -5.254 7.879 1.00 95.25 223 GLY A C 1
ATOM 1779 O O . GLY A 1 223 ? -3.391 -5.031 7.237 1.00 95.25 223 GLY A O 1
ATOM 1780 N N . ARG A 1 224 ? -5.600 -5.508 7.309 1.00 95.19 224 ARG A N 1
ATOM 1781 C CA . ARG A 1 224 ? -5.825 -5.480 5.861 1.00 95.19 224 ARG A CA 1
ATOM 1782 C C . ARG A 1 224 ? -5.546 -4.105 5.289 1.00 95.19 224 ARG A C 1
ATOM 1784 O O . ARG A 1 224 ? -4.733 -4.006 4.375 1.00 95.19 224 ARG A O 1
ATOM 1791 N N . PHE A 1 225 ? -6.100 -3.060 5.895 1.00 96.44 225 PHE A N 1
ATOM 1792 C CA . PHE A 1 225 ? -5.857 -1.684 5.477 1.00 96.44 225 PHE A CA 1
ATOM 1793 C C . PHE A 1 225 ? -4.362 -1.346 5.416 1.00 96.44 225 PHE A C 1
ATOM 1795 O O . PHE A 1 225 ? -3.879 -0.847 4.402 1.00 96.44 225 PHE A O 1
ATOM 1802 N N . LEU A 1 226 ? -3.592 -1.699 6.451 1.00 96.38 226 LEU A N 1
ATOM 1803 C CA . LEU A 1 226 ? -2.146 -1.460 6.474 1.00 96.38 226 LEU A CA 1
ATOM 1804 C C . LEU A 1 226 ? -1.373 -2.275 5.436 1.00 96.38 226 LEU A C 1
ATOM 1806 O O . LEU A 1 226 ? -0.356 -1.797 4.927 1.00 96.38 226 LEU A O 1
ATOM 1810 N N . VAL A 1 227 ? -1.829 -3.489 5.118 1.00 95.62 227 VAL A N 1
ATOM 1811 C CA . VAL A 1 227 ? -1.241 -4.285 4.037 1.00 95.62 227 VAL A CA 1
ATOM 1812 C C . VAL A 1 227 ? -1.483 -3.609 2.690 1.00 95.62 227 VAL A C 1
ATOM 1814 O O . VAL A 1 227 ? -0.521 -3.388 1.957 1.00 95.62 227 VAL A O 1
ATOM 1817 N N . LEU A 1 228 ? -2.730 -3.234 2.391 1.00 95.44 228 LEU A N 1
ATOM 1818 C CA . LEU A 1 228 ? -3.104 -2.551 1.148 1.00 95.44 228 LEU A CA 1
ATOM 1819 C C . LEU A 1 228 ? -2.317 -1.243 0.990 1.00 95.44 228 LEU A C 1
ATOM 1821 O O . LEU A 1 228 ? -1.569 -1.072 0.027 1.00 95.44 228 LEU A O 1
ATOM 1825 N N . LEU A 1 229 ? -2.395 -0.369 1.995 1.00 95.38 229 LEU A N 1
ATOM 1826 C CA . LEU A 1 229 ? -1.744 0.938 1.995 1.00 95.38 229 LEU A CA 1
ATOM 1827 C C . LEU A 1 229 ? -0.217 0.824 1.906 1.00 95.38 229 LEU A C 1
ATOM 1829 O O . LEU A 1 229 ? 0.422 1.536 1.131 1.00 95.38 229 LEU A O 1
ATOM 1833 N N . GLY A 1 230 ? 0.381 -0.098 2.668 1.00 94.81 230 GLY A N 1
ATOM 1834 C CA . GLY A 1 230 ? 1.823 -0.329 2.662 1.00 94.81 230 GLY A CA 1
ATOM 1835 C C . GLY A 1 230 ? 2.334 -0.820 1.307 1.00 94.81 230 GLY A C 1
ATOM 1836 O O . GLY A 1 230 ? 3.379 -0.361 0.839 1.00 94.81 230 GLY A O 1
ATOM 1837 N N . VAL A 1 231 ? 1.596 -1.723 0.656 1.00 94.50 231 VAL A N 1
ATOM 1838 C CA . VAL A 1 231 ? 1.939 -2.239 -0.675 1.00 94.50 231 VAL A CA 1
ATOM 1839 C C . VAL A 1 231 ? 1.817 -1.150 -1.732 1.00 94.50 231 VAL A C 1
ATOM 1841 O O . VAL A 1 231 ? 2.788 -0.936 -2.459 1.00 94.50 231 VAL A O 1
ATOM 1844 N N . ILE A 1 232 ? 0.682 -0.442 -1.788 1.00 94.38 232 ILE A N 1
ATOM 1845 C CA . ILE A 1 232 ? 0.460 0.648 -2.749 1.00 94.38 232 ILE A CA 1
ATOM 1846 C C . ILE A 1 232 ? 1.575 1.679 -2.603 1.00 94.38 232 ILE A C 1
ATOM 1848 O O . ILE A 1 232 ? 2.303 1.945 -3.559 1.00 94.38 232 ILE A O 1
ATOM 1852 N N . ARG A 1 233 ? 1.813 2.166 -1.378 1.00 93.19 233 ARG A N 1
ATOM 1853 C CA . ARG A 1 233 ? 2.916 3.084 -1.077 1.00 93.19 233 ARG A CA 1
ATOM 1854 C C . ARG A 1 233 ? 4.252 2.550 -1.593 1.00 93.19 233 ARG A C 1
ATOM 1856 O O . ARG A 1 233 ? 4.997 3.280 -2.243 1.00 93.19 233 ARG A O 1
ATOM 1863 N N . SER A 1 234 ? 4.585 1.298 -1.274 1.00 92.19 234 SER A N 1
ATOM 1864 C CA . SER A 1 234 ? 5.859 0.701 -1.675 1.00 92.19 234 SER A CA 1
ATOM 1865 C C . SER A 1 234 ? 6.019 0.666 -3.189 1.00 92.19 234 SER A C 1
ATOM 1867 O O . SER A 1 234 ? 7.090 1.017 -3.674 1.00 92.19 234 SER A O 1
ATOM 1869 N N . VAL A 1 235 ? 4.990 0.242 -3.925 1.00 91.94 235 VAL A N 1
ATOM 1870 C CA . VAL A 1 235 ? 5.034 0.180 -5.390 1.00 91.94 235 VAL A CA 1
ATOM 1871 C C . VAL A 1 235 ? 5.200 1.583 -5.963 1.00 91.94 235 VAL A C 1
ATOM 1873 O O . VAL A 1 235 ? 6.122 1.797 -6.745 1.00 91.94 235 VAL A O 1
ATOM 1876 N N . MET A 1 236 ? 4.419 2.562 -5.499 1.00 90.06 236 MET A N 1
ATOM 1877 C CA . MET A 1 236 ? 4.511 3.943 -5.988 1.00 90.06 236 MET A CA 1
ATOM 1878 C C . MET A 1 236 ? 5.882 4.575 -5.735 1.00 90.06 236 MET A C 1
ATOM 1880 O O . MET A 1 236 ? 6.466 5.196 -6.625 1.00 90.06 236 MET A O 1
ATOM 1884 N N . CYS A 1 237 ? 6.438 4.389 -4.535 1.00 88.31 237 CYS A N 1
ATOM 1885 C CA . CYS A 1 237 ? 7.789 4.853 -4.232 1.00 88.31 237 CYS A CA 1
ATOM 1886 C C . CYS A 1 237 ? 8.844 4.150 -5.101 1.00 88.31 237 CYS A C 1
ATOM 1888 O O . CYS A 1 237 ? 9.801 4.784 -5.546 1.00 88.31 237 CYS A O 1
ATOM 1890 N N . ASP A 1 238 ? 8.690 2.852 -5.358 1.00 89.38 238 ASP A N 1
ATOM 1891 C CA . ASP A 1 238 ? 9.660 2.095 -6.143 1.00 89.38 238 ASP A CA 1
ATOM 1892 C C . ASP A 1 238 ? 9.598 2.439 -7.643 1.00 89.38 238 ASP A C 1
ATOM 1894 O O . ASP A 1 238 ? 10.647 2.531 -8.288 1.00 89.38 238 ASP A O 1
ATOM 1898 N N . LEU A 1 239 ? 8.407 2.690 -8.199 1.00 87.06 239 LEU A N 1
ATOM 1899 C CA . LEU A 1 239 ? 8.230 3.182 -9.573 1.00 87.06 239 LEU A CA 1
ATOM 1900 C C . LEU A 1 239 ? 8.929 4.532 -9.771 1.00 87.06 239 LEU A C 1
ATOM 1902 O O . LEU A 1 239 ? 9.640 4.731 -10.761 1.00 87.06 239 LEU A O 1
ATOM 1906 N N . GLN A 1 240 ? 8.824 5.425 -8.782 1.00 84.38 240 GLN A N 1
ATOM 1907 C CA . GLN A 1 240 ? 9.545 6.696 -8.784 1.00 84.38 240 GLN A CA 1
ATOM 1908 C C . GLN A 1 240 ? 11.068 6.490 -8.817 1.00 84.38 240 GLN A C 1
ATOM 1910 O O . GLN A 1 240 ? 11.770 7.142 -9.593 1.00 84.38 240 GLN A O 1
ATOM 1915 N N . ILE A 1 241 ? 11.590 5.553 -8.016 1.00 82.12 241 ILE A N 1
ATOM 1916 C CA . ILE A 1 241 ? 13.022 5.210 -7.997 1.00 82.12 241 ILE A CA 1
ATOM 1917 C C . ILE A 1 241 ? 13.476 4.615 -9.342 1.00 82.12 241 ILE A C 1
ATOM 1919 O O . ILE A 1 241 ? 14.612 4.849 -9.759 1.00 82.12 241 ILE A O 1
ATOM 1923 N N . CYS A 1 242 ? 12.605 3.890 -10.050 1.00 77.25 242 CYS A N 1
ATOM 1924 C CA . CYS A 1 242 ? 12.904 3.313 -11.367 1.00 77.25 242 CYS A CA 1
ATOM 1925 C C . CYS A 1 242 ? 13.068 4.350 -12.485 1.00 77.25 242 CYS A C 1
ATOM 1927 O O . CYS A 1 242 ? 13.421 3.981 -13.608 1.00 77.25 242 CYS A O 1
ATOM 1929 N N . GLY A 1 243 ? 12.819 5.632 -12.205 1.00 70.94 243 GLY A N 1
ATOM 1930 C CA . GLY A 1 243 ? 12.893 6.682 -13.211 1.00 70.94 243 GLY A CA 1
ATOM 1931 C C . GLY A 1 243 ? 11.771 6.605 -14.244 1.00 70.94 243 GLY A C 1
ATOM 1932 O O . GLY A 1 243 ? 11.890 7.245 -15.281 1.00 70.94 243 GLY A O 1
ATOM 1933 N N . LEU A 1 244 ? 10.683 5.883 -13.949 1.00 63.28 244 LEU A N 1
ATOM 1934 C CA . LEU A 1 244 ? 9.444 5.889 -14.740 1.00 63.28 244 LEU A CA 1
ATOM 1935 C C . LEU A 1 244 ? 8.666 7.213 -14.602 1.00 63.28 244 LEU A C 1
ATOM 1937 O O . LEU A 1 244 ? 7.556 7.337 -15.083 1.00 63.28 244 LEU A O 1
ATOM 1941 N N . GLN A 1 245 ? 9.241 8.217 -13.933 1.00 59.41 245 GLN A N 1
ATOM 1942 C CA . GLN A 1 245 ? 8.518 9.403 -13.480 1.00 59.41 245 GLN A CA 1
ATOM 1943 C C . GLN A 1 245 ? 9.215 10.744 -13.778 1.00 59.41 245 GLN A C 1
ATOM 1945 O O . GLN A 1 245 ? 8.819 11.737 -13.179 1.00 59.41 245 GLN A O 1
ATOM 1950 N N . ARG A 1 246 ? 10.235 10.834 -14.666 1.00 50.84 246 ARG A N 1
ATOM 1951 C CA . ARG A 1 246 ? 10.676 12.114 -15.305 1.00 50.84 246 ARG A CA 1
ATOM 1952 C C . ARG A 1 246 ? 11.913 11.998 -16.222 1.00 50.84 246 ARG A C 1
ATOM 1954 O O . ARG A 1 246 ? 12.873 11.304 -15.906 1.00 50.84 246 ARG A O 1
ATOM 1961 N N . PHE A 1 247 ? 11.910 12.850 -17.266 1.00 44.53 247 PHE A N 1
ATOM 1962 C CA . PHE A 1 247 ? 13.031 13.593 -17.907 1.00 44.53 247 PHE A CA 1
ATOM 1963 C C . PHE A 1 247 ? 13.269 13.446 -19.422 1.00 44.53 247 PHE A C 1
ATOM 1965 O O . PHE A 1 247 ? 14.105 14.179 -19.958 1.00 44.53 247 PHE A O 1
ATOM 1972 N N . ARG A 1 248 ? 12.504 12.647 -20.176 1.00 54.59 248 ARG A N 1
ATOM 1973 C CA . ARG A 1 248 ? 12.514 12.755 -21.651 1.00 54.59 248 ARG A CA 1
ATOM 1974 C C . ARG A 1 248 ? 11.104 12.815 -22.203 1.00 54.59 248 ARG A C 1
ATOM 1976 O O . ARG A 1 248 ? 10.366 11.856 -22.061 1.00 54.59 248 ARG A O 1
ATOM 1983 N N . LYS A 1 249 ? 10.764 13.911 -22.895 1.00 57.00 249 LYS A N 1
ATOM 1984 C CA . LYS A 1 249 ? 9.449 14.113 -23.535 1.00 57.00 249 LYS A CA 1
ATOM 1985 C C . LYS A 1 249 ? 8.996 12.935 -24.411 1.00 57.00 249 LYS A C 1
ATOM 1987 O O . LYS A 1 249 ? 7.810 12.692 -24.512 1.00 57.00 249 LYS A O 1
ATOM 1992 N N . GLU A 1 250 ? 9.933 12.192 -24.996 1.00 60.81 250 GLU A N 1
ATOM 1993 C CA . GLU A 1 250 ? 9.675 11.035 -25.874 1.00 60.81 250 GLU A CA 1
ATOM 1994 C C . GLU A 1 250 ? 9.479 9.696 -25.123 1.00 60.81 250 GLU A C 1
ATOM 1996 O O . GLU A 1 250 ? 9.262 8.651 -25.745 1.00 60.81 250 GLU A O 1
ATOM 2001 N N . GLN A 1 251 ? 9.631 9.692 -23.794 1.00 63.62 251 GLN A N 1
ATOM 2002 C CA . GLN A 1 251 ? 9.432 8.524 -22.924 1.00 63.62 251 GLN A CA 1
ATOM 2003 C C . GLN A 1 251 ? 8.245 8.680 -21.968 1.00 63.62 251 GLN A C 1
ATOM 2005 O O . GLN A 1 251 ? 7.826 7.676 -21.417 1.00 63.62 251 GLN A O 1
ATOM 2010 N N . ILE A 1 252 ? 7.683 9.888 -21.833 1.00 68.06 252 ILE A N 1
ATOM 2011 C CA . ILE A 1 252 ? 6.570 10.181 -20.916 1.00 68.06 252 ILE A CA 1
ATOM 2012 C C . ILE A 1 252 ? 5.363 9.283 -21.212 1.00 68.06 252 ILE A C 1
ATOM 2014 O O . ILE A 1 252 ? 4.998 8.502 -20.351 1.00 68.06 252 ILE A O 1
ATOM 2018 N N . GLU A 1 253 ? 4.855 9.280 -22.449 1.00 73.88 253 GLU A N 1
ATOM 2019 C CA . GLU A 1 253 ? 3.671 8.480 -22.825 1.00 73.88 253 GLU A CA 1
ATOM 2020 C C . GLU A 1 253 ? 3.860 6.974 -22.566 1.00 73.88 253 GLU A C 1
ATOM 2022 O O . GLU A 1 253 ? 2.939 6.269 -22.175 1.00 73.88 253 GLU A O 1
ATOM 2027 N N . ARG A 1 254 ? 5.082 6.466 -22.771 1.00 75.31 254 ARG A N 1
ATOM 2028 C CA . ARG A 1 254 ? 5.404 5.048 -22.564 1.00 75.31 254 ARG A CA 1
ATOM 2029 C C . ARG A 1 254 ? 5.569 4.694 -21.092 1.00 75.31 254 ARG A C 1
ATOM 2031 O O . ARG A 1 254 ? 5.234 3.585 -20.696 1.00 75.31 254 ARG A O 1
ATOM 2038 N N . ASP A 1 255 ? 6.151 5.590 -20.304 1.00 77.06 255 ASP A N 1
ATOM 2039 C CA . ASP A 1 255 ? 6.306 5.369 -18.872 1.00 77.06 255 ASP A CA 1
ATOM 2040 C C . ASP A 1 255 ? 4.946 5.521 -18.150 1.00 77.06 255 ASP A C 1
ATOM 2042 O O . ASP A 1 255 ? 4.678 4.736 -17.244 1.00 77.06 255 ASP A O 1
ATOM 2046 N N . GLU A 1 256 ? 4.063 6.416 -18.621 1.00 80.81 256 GLU A N 1
ATOM 2047 C CA . GLU A 1 256 ? 2.656 6.542 -18.188 1.00 80.81 256 GLU A CA 1
ATOM 2048 C C . GLU A 1 256 ? 1.857 5.260 -18.470 1.00 80.81 256 GLU A C 1
ATOM 2050 O O . GLU A 1 256 ? 1.224 4.729 -17.563 1.00 80.81 256 GLU A O 1
ATOM 2055 N N . GLU A 1 257 ? 1.961 4.693 -19.680 1.00 84.31 257 GLU A N 1
ATOM 2056 C CA . GLU A 1 257 ? 1.307 3.416 -20.024 1.00 84.31 257 GLU A CA 1
ATOM 2057 C C . GLU A 1 257 ? 1.762 2.274 -19.097 1.00 84.31 257 GLU A C 1
ATOM 2059 O O . GLU A 1 257 ? 0.962 1.448 -18.661 1.00 84.31 257 GLU A O 1
ATOM 2064 N N . VAL A 1 258 ? 3.057 2.218 -18.759 1.00 84.69 258 VAL A N 1
ATOM 2065 C CA . VAL A 1 258 ? 3.569 1.201 -17.826 1.00 84.69 258 VAL A CA 1
ATOM 2066 C C . VAL A 1 258 ? 3.021 1.417 -16.424 1.00 84.69 258 VAL A C 1
ATOM 2068 O O . VAL A 1 258 ? 2.687 0.442 -15.755 1.00 84.69 258 VAL A O 1
ATOM 2071 N N . GLU A 1 259 ? 2.952 2.661 -15.962 1.00 86.00 259 GLU A N 1
ATOM 2072 C CA . GLU A 1 259 ? 2.420 2.990 -14.643 1.00 86.00 259 GLU A CA 1
ATOM 2073 C C . GLU A 1 259 ? 0.937 2.634 -14.520 1.00 86.00 259 GLU A C 1
ATOM 2075 O O . GLU A 1 259 ? 0.570 1.961 -13.558 1.00 86.00 259 GLU A O 1
ATOM 2080 N N . GLU A 1 260 ? 0.122 2.979 -15.517 1.00 88.25 260 GLU A N 1
ATOM 2081 C CA . GLU A 1 260 ? -1.301 2.633 -15.568 1.00 88.25 260 GLU A CA 1
ATOM 2082 C C . GLU A 1 260 ? -1.504 1.112 -15.507 1.00 88.25 260 GLU A C 1
ATOM 2084 O O . GLU A 1 260 ? -2.228 0.613 -14.646 1.00 88.25 260 GLU A O 1
ATOM 2089 N N . VAL A 1 261 ? -0.782 0.350 -16.338 1.00 89.75 261 VAL A N 1
ATOM 2090 C CA . VAL A 1 261 ? -0.872 -1.121 -16.347 1.00 89.75 261 VAL A CA 1
ATOM 2091 C C . VAL A 1 261 ? -0.364 -1.728 -15.034 1.00 89.75 261 VAL A C 1
ATOM 2093 O O . VAL A 1 261 ? -0.898 -2.736 -14.564 1.00 89.75 261 VAL A O 1
ATOM 2096 N N . VAL A 1 262 ? 0.674 -1.149 -14.419 1.00 90.44 262 VAL A N 1
ATOM 2097 C CA . VAL A 1 262 ? 1.149 -1.581 -13.096 1.00 90.44 262 VAL A CA 1
ATOM 2098 C C . VAL A 1 262 ? 0.077 -1.361 -12.039 1.00 90.44 262 VAL A C 1
ATOM 2100 O O . VAL A 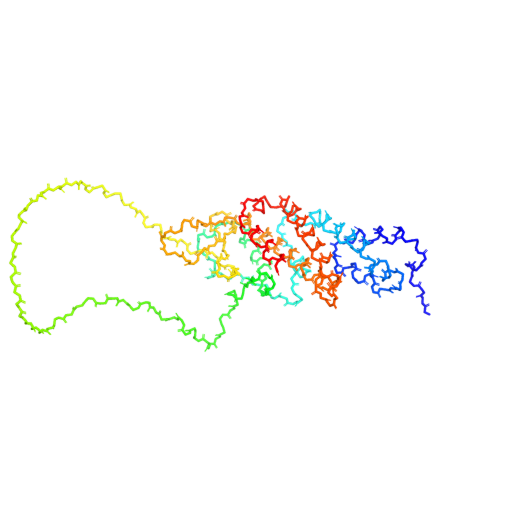1 262 ? -0.148 -2.257 -11.226 1.00 90.44 262 VAL A O 1
ATOM 2103 N N . LEU A 1 263 ? -0.558 -0.192 -12.035 1.00 90.88 263 LEU A N 1
ATOM 2104 C CA . LEU A 1 263 ? -1.605 0.151 -11.084 1.00 90.88 263 LEU A CA 1
ATOM 2105 C C . LEU A 1 263 ? -2.823 -0.755 -11.266 1.00 90.88 263 LEU A C 1
ATOM 2107 O O . LEU A 1 263 ? -3.251 -1.373 -10.295 1.00 90.88 263 LEU A O 1
ATOM 2111 N N . GLU A 1 264 ? -3.304 -0.948 -12.492 1.00 91.12 264 GLU A N 1
ATOM 2112 C CA . GLU A 1 264 ? -4.423 -1.851 -12.784 1.00 91.12 264 GLU A CA 1
ATOM 2113 C C . GLU A 1 264 ? -4.154 -3.268 -12.251 1.00 91.12 264 GLU A C 1
ATOM 2115 O O . GLU A 1 264 ? -4.938 -3.810 -11.468 1.00 91.12 264 GLU A O 1
ATOM 2120 N N . LYS A 1 265 ? -2.989 -3.839 -12.586 1.00 91.19 265 LYS A N 1
ATOM 2121 C CA . LYS A 1 265 ? -2.573 -5.166 -12.103 1.00 91.19 265 LYS A CA 1
ATOM 2122 C C . LYS A 1 265 ? -2.431 -5.224 -10.589 1.00 91.19 265 LYS A C 1
ATOM 2124 O O . LYS A 1 265 ? -2.773 -6.233 -9.968 1.00 91.19 265 LYS A O 1
ATOM 2129 N N . LEU A 1 266 ? -1.900 -4.160 -9.990 1.00 92.88 266 LEU A N 1
ATOM 2130 C CA . LEU A 1 266 ? -1.749 -4.075 -8.549 1.00 92.88 266 LEU A CA 1
ATOM 2131 C C . LEU A 1 266 ? -3.119 -4.132 -7.872 1.00 92.88 266 LEU A C 1
ATOM 2133 O O . LEU A 1 266 ? -3.316 -4.970 -6.996 1.00 92.88 266 LEU A O 1
ATOM 2137 N N . PHE A 1 267 ? -4.064 -3.288 -8.286 1.00 92.88 267 PHE A N 1
ATOM 2138 C CA . PHE A 1 267 ? -5.402 -3.235 -7.698 1.00 92.88 267 PHE A CA 1
ATOM 2139 C C . PHE A 1 267 ? -6.211 -4.510 -7.974 1.00 92.88 267 PHE A C 1
ATOM 2141 O O . PHE A 1 267 ? -6.878 -5.010 -7.066 1.00 92.88 267 PHE A O 1
ATOM 2148 N N . GLU A 1 268 ? -6.074 -5.120 -9.157 1.00 91.62 268 GLU A N 1
ATOM 2149 C CA . GLU A 1 268 ? -6.645 -6.443 -9.445 1.00 91.62 268 GLU A CA 1
ATOM 2150 C C . GLU A 1 268 ? -6.137 -7.497 -8.444 1.00 91.62 268 GLU A C 1
ATOM 2152 O O . GLU A 1 268 ? -6.927 -8.241 -7.848 1.00 91.62 268 GLU A O 1
ATOM 2157 N N . GLY A 1 269 ? -4.820 -7.527 -8.217 1.00 90.12 269 GLY A N 1
ATOM 2158 C CA . GLY A 1 269 ? -4.171 -8.444 -7.286 1.00 90.12 269 GLY A CA 1
ATOM 2159 C C . GLY A 1 269 ? -4.531 -8.183 -5.821 1.00 90.12 269 GLY A C 1
ATOM 2160 O O . GLY A 1 269 ? -4.771 -9.126 -5.064 1.00 90.12 269 GLY A O 1
ATOM 2161 N N . LEU A 1 270 ? -4.607 -6.916 -5.413 1.00 92.00 270 LEU A N 1
ATOM 2162 C CA . LEU A 1 270 ? -5.024 -6.516 -4.067 1.00 92.00 270 LEU A CA 1
ATOM 2163 C C . LEU A 1 270 ? -6.493 -6.858 -3.796 1.00 92.00 270 LEU A C 1
ATOM 2165 O O . LEU A 1 270 ? -6.824 -7.255 -2.681 1.00 92.00 270 LEU A O 1
ATOM 2169 N N . GLY A 1 271 ? -7.346 -6.845 -4.819 1.00 90.75 271 GLY A N 1
ATOM 2170 C CA . GLY A 1 271 ? -8.726 -7.318 -4.717 1.00 90.75 271 GLY A CA 1
ATOM 2171 C C . GLY A 1 271 ? -8.886 -8.824 -4.493 1.00 90.75 271 GLY A C 1
ATOM 2172 O O . GLY A 1 271 ? -9.996 -9.288 -4.256 1.00 90.75 271 GLY A O 1
ATOM 2173 N N . ALA A 1 272 ? -7.811 -9.615 -4.566 1.00 87.81 272 ALA A N 1
ATOM 2174 C CA . ALA A 1 272 ? -7.810 -11.001 -4.086 1.00 87.81 272 ALA A CA 1
ATOM 2175 C C . ALA A 1 272 ? -7.462 -11.118 -2.587 1.00 87.81 272 ALA A C 1
ATOM 2177 O O . ALA A 1 272 ? -7.594 -12.194 -2.003 1.00 87.81 272 ALA A O 1
ATOM 2178 N N . VAL A 1 273 ? -6.975 -10.034 -1.977 1.00 87.88 273 VAL A N 1
ATOM 2179 C CA . VAL A 1 273 ? -6.501 -9.964 -0.585 1.00 87.88 273 VAL A CA 1
ATOM 2180 C C . VAL A 1 273 ? -7.590 -9.400 0.314 1.00 87.88 273 VAL A C 1
ATOM 2182 O O . VAL A 1 273 ? -7.797 -9.906 1.418 1.00 87.88 273 VAL A 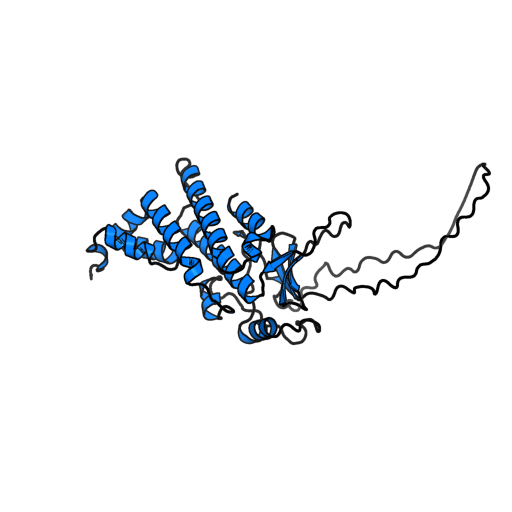O 1
ATOM 2185 N N . ASP A 1 274 ? -8.268 -8.367 -0.175 1.00 91.88 274 ASP A N 1
ATOM 2186 C CA . ASP A 1 274 ? -9.435 -7.759 0.441 1.00 91.88 274 ASP A CA 1
ATOM 2187 C C . ASP A 1 274 ? -10.438 -7.422 -0.669 1.00 91.88 274 ASP A C 1
ATOM 2189 O O . ASP A 1 274 ? -10.113 -6.712 -1.622 1.00 91.88 274 ASP A O 1
ATOM 2193 N N . GLN A 1 275 ? -11.638 -7.990 -0.580 1.00 93.00 275 GLN A N 1
ATOM 2194 C CA . GLN A 1 275 ? -12.661 -7.855 -1.613 1.00 93.00 275 GLN A CA 1
ATOM 2195 C C . GLN A 1 275 ? -13.175 -6.407 -1.711 1.00 93.00 275 GLN A C 1
ATOM 2197 O O . GLN A 1 275 ? -13.549 -5.976 -2.804 1.00 93.00 275 GLN A O 1
ATOM 2202 N N . LEU A 1 276 ? -13.074 -5.626 -0.625 1.00 94.25 276 LEU A N 1
ATOM 2203 C CA . LEU A 1 276 ? -13.460 -4.213 -0.600 1.00 94.25 276 LEU A CA 1
ATOM 2204 C C . LEU A 1 276 ? -12.620 -3.354 -1.554 1.00 94.25 276 LEU A C 1
ATOM 2206 O O . LEU A 1 276 ? -13.081 -2.306 -1.984 1.00 94.25 276 LEU A O 1
ATOM 2210 N N . VAL A 1 277 ? -11.445 -3.822 -1.995 1.00 93.19 277 VAL A N 1
ATOM 2211 C CA . VAL A 1 277 ? -10.656 -3.147 -3.045 1.00 93.19 277 VAL A CA 1
ATOM 2212 C C . VAL A 1 277 ? -11.414 -3.027 -4.369 1.00 93.19 277 VAL A C 1
ATOM 2214 O O . VAL A 1 277 ? -11.183 -2.088 -5.124 1.00 93.19 277 VAL A O 1
ATOM 2217 N N . LYS A 1 278 ? -12.317 -3.968 -4.662 1.00 91.25 278 LYS A N 1
ATOM 2218 C CA . LYS A 1 278 ? -13.128 -3.962 -5.890 1.00 91.25 278 LYS A CA 1
ATOM 2219 C C . LYS A 1 278 ? -14.474 -3.270 -5.717 1.00 91.25 278 LYS A C 1
ATOM 2221 O O . LYS A 1 278 ? -15.092 -2.914 -6.715 1.00 91.25 278 LYS A O 1
ATOM 2226 N N . GLU A 1 279 ? -14.948 -3.175 -4.482 1.00 90.81 279 GLU A N 1
ATOM 2227 C CA . GLU A 1 279 ? -16.307 -2.737 -4.161 1.00 90.81 279 GLU A CA 1
ATOM 2228 C C . GLU A 1 279 ? -16.334 -1.272 -3.737 1.00 90.81 279 GLU A C 1
ATOM 2230 O O . GLU A 1 279 ? -17.230 -0.548 -4.159 1.00 90.81 279 GLU A O 1
ATOM 2235 N N . ALA A 1 280 ? -15.328 -0.829 -2.978 1.00 90.81 280 ALA A N 1
ATOM 2236 C CA . ALA A 1 280 ? -15.246 0.541 -2.509 1.00 90.81 280 ALA A CA 1
ATOM 2237 C C . ALA A 1 280 ? -14.694 1.479 -3.595 1.00 90.81 280 ALA A C 1
ATOM 2239 O O . ALA A 1 280 ? -13.581 1.299 -4.109 1.00 90.81 280 ALA A O 1
ATOM 2240 N N . ALA A 1 281 ? -15.453 2.530 -3.891 1.00 90.31 281 ALA A N 1
ATOM 2241 C CA . ALA A 1 281 ? -15.080 3.641 -4.753 1.00 90.31 281 ALA A CA 1
ATOM 2242 C C . ALA A 1 281 ? -13.767 4.295 -4.303 1.00 90.31 281 ALA A C 1
ATOM 2244 O O . ALA A 1 281 ? -12.965 4.676 -5.158 1.00 90.31 281 ALA A O 1
ATOM 2245 N N . PHE A 1 282 ? -13.500 4.335 -2.991 1.00 91.50 282 PHE A N 1
ATOM 2246 C CA . PHE A 1 282 ? -12.237 4.793 -2.407 1.00 91.50 282 PHE A CA 1
ATOM 2247 C C . PHE A 1 282 ? -10.989 4.272 -3.137 1.00 91.50 282 PHE A C 1
ATOM 2249 O O . PHE A 1 282 ? -10.100 5.044 -3.498 1.00 91.50 282 PHE A O 1
ATOM 2256 N N . TRP A 1 283 ? -10.913 2.965 -3.401 1.00 93.00 283 TRP A N 1
ATOM 2257 C CA . TRP A 1 283 ? -9.735 2.372 -4.042 1.00 93.00 283 TRP A CA 1
ATOM 2258 C C . TRP A 1 283 ? -9.651 2.712 -5.528 1.00 93.00 283 TRP A C 1
ATOM 2260 O O . TRP A 1 283 ? -8.553 2.933 -6.041 1.00 93.00 283 TRP A O 1
ATOM 2270 N N . GLY A 1 284 ? -10.798 2.830 -6.200 1.00 89.94 284 GLY A N 1
ATOM 2271 C CA . GLY A 1 284 ? -10.870 3.350 -7.564 1.00 89.94 284 GLY A CA 1
ATOM 2272 C C . GLY A 1 284 ? -10.384 4.799 -7.651 1.00 89.94 284 GLY A C 1
ATOM 2273 O O . GLY A 1 284 ? -9.640 5.144 -8.567 1.00 89.94 284 GLY A O 1
ATOM 2274 N N . TRP A 1 285 ? -10.733 5.639 -6.674 1.00 89.94 285 TRP A N 1
ATOM 2275 C CA . TRP A 1 285 ? -10.254 7.020 -6.597 1.00 89.94 285 TRP A CA 1
ATOM 2276 C C . TRP A 1 285 ? -8.759 7.106 -6.331 1.00 89.94 285 TRP A C 1
ATOM 2278 O O . TRP A 1 285 ? -8.087 7.867 -7.020 1.00 89.94 285 TRP A O 1
ATOM 2288 N N . ILE A 1 286 ? -8.217 6.299 -5.413 1.00 89.69 286 ILE A N 1
ATOM 2289 C CA . ILE A 1 286 ? -6.763 6.217 -5.215 1.00 89.69 286 ILE A CA 1
ATOM 2290 C C . ILE A 1 286 ? -6.078 5.788 -6.512 1.00 89.69 286 ILE A C 1
ATOM 2292 O O . ILE A 1 286 ? -5.099 6.412 -6.908 1.00 89.69 286 ILE A O 1
ATOM 2296 N N . CYS A 1 287 ? -6.582 4.755 -7.191 1.00 88.56 287 CYS A N 1
ATOM 2297 C CA . CYS A 1 287 ? -6.005 4.301 -8.455 1.00 88.56 287 CYS A CA 1
ATOM 2298 C C . CYS A 1 287 ? -5.989 5.430 -9.496 1.00 88.56 287 CYS A C 1
ATOM 2300 O O . CYS A 1 287 ? -4.945 5.703 -10.080 1.00 88.56 287 CYS A O 1
ATOM 2302 N N . ASN A 1 288 ? -7.107 6.140 -9.667 1.00 86.69 288 ASN A N 1
ATOM 2303 C CA . ASN A 1 288 ? -7.207 7.261 -10.602 1.00 86.69 288 ASN A CA 1
ATOM 2304 C C . ASN A 1 288 ? -6.289 8.429 -10.222 1.00 86.69 288 ASN A C 1
ATOM 2306 O O . ASN A 1 288 ? -5.608 8.967 -11.087 1.00 86.69 288 ASN A O 1
ATOM 2310 N N . TYR A 1 289 ? -6.242 8.799 -8.940 1.00 86.75 289 TYR A N 1
ATOM 2311 C CA . TYR A 1 289 ? -5.374 9.862 -8.426 1.00 86.75 289 TYR A CA 1
ATOM 2312 C C . TYR A 1 289 ? -3.891 9.551 -8.657 1.00 86.75 289 TYR A C 1
ATOM 2314 O O . TYR A 1 289 ? -3.102 10.433 -8.976 1.00 86.75 289 TYR A O 1
ATOM 2322 N N . LEU A 1 290 ? -3.501 8.283 -8.528 1.00 85.00 290 LEU A N 1
ATOM 2323 C CA . LEU A 1 290 ? -2.125 7.857 -8.765 1.00 85.00 290 LEU A CA 1
ATOM 2324 C C . LEU A 1 290 ? -1.739 7.833 -10.250 1.00 85.00 290 LEU A C 1
ATOM 2326 O O . LEU A 1 290 ? -0.544 7.870 -10.537 1.00 85.00 290 LEU A O 1
ATOM 2330 N N . CYS A 1 291 ? -2.715 7.786 -11.162 1.00 80.56 291 CYS A N 1
ATOM 2331 C CA . CYS A 1 291 ? -2.498 7.861 -12.608 1.00 80.56 291 CYS A CA 1
ATOM 2332 C C . CYS A 1 291 ? -2.380 9.304 -13.145 1.00 80.56 291 CYS A C 1
ATOM 2334 O O . CYS A 1 291 ? -2.044 9.467 -14.318 1.00 80.56 291 CYS A O 1
ATOM 2336 N N . THR A 1 292 ? -2.681 10.336 -12.342 1.00 75.00 292 THR A N 1
ATOM 2337 C CA . THR A 1 292 ? -2.637 11.762 -12.748 1.00 75.00 292 THR A CA 1
ATOM 2338 C C . THR A 1 292 ? -1.350 12.470 -12.346 1.00 75.00 292 THR A C 1
ATOM 2340 O O . THR A 1 292 ? -0.865 13.306 -13.143 1.00 75.00 292 THR A O 1
#

Radius of gyration: 27.49 Å; chains: 1; bounding box: 97×70×53 Å

Organism: Aspergillus calidoustus (NCBI:txid454130)

pLDDT: mean 79.14, std 20.05, range [29.81, 97.0]